Protein AF-A0A956KHA1-F1 (afdb_monomer_lite)

pLDDT: mean 75.09, std 21.43, range [29.73, 97.81]

Radius of gyration: 42.21 Å; chains: 1; bounding box: 102×66×122 Å

Foldseek 3Di:
DDDDDDDDDDPPPQPQQFLKKWFDLPVVPPPPPPPDPPDDDDDDDDDDDDDDDDDDDDDDDDDDPPPDDDDDDPPPPDDDDALCCDDDDPAPAHNNHAQLQDQAHPPRHGDAAQCQGHHPPLAPGHNHVCAQPEQAHHSRRNGGHHYAQCCDQDPPVPQPAHNRVQADVVADEQHAHSRNDGDHYALCCDADPPQADFHNNHQDCSDQQAHNRRHDRNPGDMDGDPDTDRQQQDADDDDDPFDGDGDQVSQQVVSQVVQ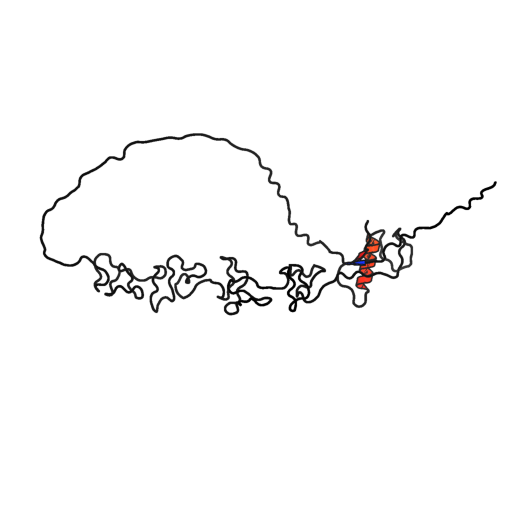CVDVVRHDHGMGRPDDD

Structure (mmCIF, N/CA/C/O backbone):
data_AF-A0A956KHA1-F1
#
_entry.id   AF-A0A956KHA1-F1
#
loop_
_atom_site.group_PDB
_atom_site.id
_atom_site.type_symbol
_atom_site.label_atom_id
_atom_site.label_alt_id
_atom_site.label_comp_id
_atom_site.label_asym_id
_atom_site.label_entity_id
_atom_site.label_seq_id
_atom_site.pdbx_PDB_ins_code
_atom_site.Cartn_x
_atom_site.Cartn_y
_atom_site.Cartn_z
_atom_site.occupancy
_atom_site.B_iso_or_equiv
_atom_site.auth_seq_id
_atom_site.auth_comp_id
_atom_site.auth_asym_id
_atom_site.auth_atom_id
_atom_site.pdbx_PDB_model_num
ATOM 1 N N . MET A 1 1 ? 66.338 26.586 -62.215 1.00 43.38 1 MET A N 1
ATOM 2 C CA . MET A 1 1 ? 65.302 27.190 -63.082 1.00 43.38 1 MET A CA 1
ATOM 3 C C . MET A 1 1 ? 64.463 26.068 -63.669 1.00 43.38 1 MET A C 1
ATOM 5 O O . MET A 1 1 ? 65.028 25.038 -64.003 1.00 43.38 1 MET A O 1
ATOM 9 N N . SER A 1 2 ? 63.158 26.316 -63.784 1.00 34.97 2 SER A N 1
ATOM 10 C CA . SER A 1 2 ? 62.085 25.441 -64.279 1.00 34.97 2 SER A CA 1
ATOM 11 C C . SER A 1 2 ? 61.484 24.455 -63.268 1.00 34.97 2 SER A C 1
ATOM 13 O O . SER A 1 2 ? 61.942 23.331 -63.096 1.00 34.97 2 SER A O 1
ATOM 15 N N . GLN A 1 3 ? 60.423 24.929 -62.611 1.00 38.59 3 GLN A N 1
ATOM 16 C CA . GLN A 1 3 ? 59.391 24.115 -61.972 1.00 38.59 3 GLN A CA 1
ATOM 17 C C . GLN A 1 3 ? 58.534 23.464 -63.067 1.00 38.59 3 GLN A C 1
ATOM 19 O O . GLN A 1 3 ? 58.220 24.126 -64.053 1.00 38.59 3 GLN A O 1
ATOM 24 N N . ASN A 1 4 ? 58.116 22.214 -62.873 1.00 33.72 4 ASN A N 1
ATOM 25 C CA . ASN A 1 4 ? 56.966 21.643 -63.571 1.00 33.72 4 ASN A CA 1
ATOM 26 C C . ASN A 1 4 ? 56.041 21.018 -62.525 1.00 33.72 4 ASN A C 1
ATOM 28 O O . ASN A 1 4 ? 56.385 20.032 -61.878 1.00 33.72 4 ASN A O 1
ATOM 32 N N . TYR A 1 5 ? 54.891 21.662 -62.350 1.00 38.97 5 TYR A N 1
ATOM 33 C CA . TYR A 1 5 ? 53.745 21.192 -61.585 1.00 38.97 5 TYR A CA 1
ATOM 34 C C . TYR A 1 5 ? 53.059 20.037 -62.330 1.00 38.97 5 TYR A C 1
ATOM 36 O O . TYR A 1 5 ? 52.853 20.118 -63.540 1.00 38.97 5 TYR A O 1
ATOM 44 N N . MET A 1 6 ? 52.641 19.004 -61.596 1.00 34.53 6 MET A N 1
ATOM 45 C CA . MET A 1 6 ? 51.598 18.066 -62.022 1.00 34.53 6 MET A CA 1
ATOM 46 C C . MET A 1 6 ? 50.418 18.171 -61.041 1.00 34.53 6 MET A C 1
ATOM 48 O O . MET A 1 6 ? 50.654 18.298 -59.838 1.00 34.53 6 MET A O 1
ATOM 52 N N . PRO A 1 7 ? 49.164 18.187 -61.527 1.00 39.97 7 PRO A N 1
ATOM 53 C CA . PRO A 1 7 ? 48.006 18.552 -60.722 1.00 39.97 7 PRO A CA 1
ATOM 54 C C . PRO A 1 7 ? 47.515 17.371 -59.873 1.00 39.97 7 PRO A C 1
ATOM 56 O O . PRO A 1 7 ? 47.265 16.284 -60.386 1.00 39.97 7 PRO A O 1
ATOM 59 N N . LEU A 1 8 ? 47.328 17.612 -58.573 1.00 39.12 8 LEU A N 1
ATOM 60 C CA . LEU A 1 8 ? 46.515 16.776 -57.688 1.00 39.12 8 LEU A CA 1
ATOM 61 C C . LEU A 1 8 ? 45.039 17.079 -57.965 1.00 39.12 8 LEU A C 1
ATOM 63 O O . LEU A 1 8 ? 44.506 18.067 -57.467 1.00 39.12 8 LEU A O 1
ATOM 67 N N . TRP A 1 9 ? 44.389 16.250 -58.776 1.00 40.06 9 TRP A N 1
ATOM 68 C CA . TRP A 1 9 ? 42.930 16.176 -58.857 1.00 40.06 9 TRP A CA 1
ATOM 69 C C . TRP A 1 9 ? 42.527 14.720 -58.641 1.00 40.06 9 TRP A C 1
ATOM 71 O O . TRP A 1 9 ? 43.001 13.842 -59.357 1.00 40.06 9 TRP A O 1
ATOM 81 N N . GLY A 1 10 ? 41.653 14.481 -57.660 1.00 39.59 10 GLY A N 1
ATOM 82 C CA . GLY A 1 10 ? 40.955 13.204 -57.514 1.00 39.59 10 GLY A CA 1
ATOM 83 C C . GLY A 1 10 ? 41.317 12.366 -56.290 1.00 39.59 10 GLY A C 1
ATOM 84 O O . GLY A 1 10 ? 41.493 11.163 -56.422 1.00 39.59 10 GLY A O 1
ATOM 85 N N . LEU A 1 11 ? 41.366 12.954 -55.092 1.00 35.38 11 LEU A N 1
ATOM 86 C CA . LEU A 1 11 ? 40.834 12.224 -53.940 1.00 35.38 11 LEU A CA 1
ATOM 87 C C . LEU A 1 11 ? 39.368 12.622 -53.828 1.00 35.38 11 LEU A C 1
ATOM 89 O O . LEU A 1 11 ? 39.018 13.611 -53.189 1.00 35.38 11 LEU A O 1
ATOM 93 N N . THR A 1 12 ? 38.519 11.877 -54.531 1.00 35.69 12 THR A N 1
ATOM 94 C CA . THR A 1 12 ? 37.102 11.820 -54.201 1.00 35.69 12 THR A CA 1
ATOM 95 C C . THR A 1 12 ? 37.055 11.333 -52.762 1.00 35.69 12 THR A C 1
ATOM 97 O O . THR A 1 12 ? 37.364 10.174 -52.489 1.00 35.69 12 THR A O 1
ATOM 100 N N . LEU A 1 13 ? 36.759 12.238 -51.832 1.00 35.25 13 LEU A N 1
ATOM 101 C CA . LEU A 1 13 ? 36.330 11.853 -50.502 1.00 35.25 13 LEU A CA 1
ATOM 102 C C . LEU A 1 13 ? 35.030 11.078 -50.739 1.00 35.25 13 LEU A C 1
ATOM 104 O O . LEU A 1 13 ? 33.974 11.670 -50.953 1.00 35.25 13 LEU A O 1
ATOM 108 N N . VAL A 1 14 ? 35.118 9.752 -50.837 1.00 34.66 14 VAL A N 1
ATOM 109 C CA . VAL A 1 14 ? 33.943 8.907 -50.671 1.00 34.66 14 VAL A CA 1
ATOM 110 C C . VAL A 1 14 ? 33.579 9.120 -49.214 1.00 34.66 14 VAL A C 1
ATOM 112 O O . VAL A 1 14 ? 34.189 8.528 -48.327 1.00 34.66 14 VAL A O 1
ATOM 115 N N . ALA A 1 15 ? 32.668 10.060 -48.967 1.00 37.59 15 ALA A N 1
ATOM 116 C CA . ALA A 1 15 ? 31.901 10.061 -47.743 1.00 37.59 15 ALA A CA 1
ATOM 117 C C . ALA A 1 15 ? 31.214 8.696 -47.729 1.00 37.59 15 ALA A C 1
ATOM 119 O O . ALA A 1 15 ? 30.267 8.456 -48.478 1.00 37.59 15 ALA A O 1
ATOM 120 N N . LEU A 1 16 ? 31.808 7.757 -46.997 1.00 41.44 16 LEU A N 1
ATOM 121 C CA . LEU A 1 16 ? 31.156 6.515 -46.640 1.00 41.44 16 LEU A CA 1
ATOM 122 C C . LEU A 1 16 ? 29.961 6.961 -45.805 1.00 41.44 16 LEU A C 1
ATOM 124 O O . LEU A 1 16 ? 30.133 7.339 -44.650 1.00 41.44 16 LEU A O 1
ATOM 128 N N . ALA A 1 17 ? 28.785 7.032 -46.431 1.00 49.28 17 ALA A N 1
ATOM 129 C CA . ALA A 1 17 ? 27.545 7.141 -45.688 1.00 49.28 17 ALA A CA 1
ATOM 130 C C . ALA A 1 17 ? 27.542 5.950 -44.729 1.00 49.28 17 ALA A C 1
ATOM 132 O O . ALA A 1 17 ? 27.768 4.814 -45.153 1.00 49.28 17 ALA A O 1
ATOM 133 N N . SER A 1 18 ? 27.434 6.229 -43.437 1.00 52.75 18 SER A N 1
ATOM 134 C CA . SER A 1 18 ? 27.480 5.209 -42.403 1.00 52.75 18 SER A CA 1
ATOM 135 C C . SER A 1 18 ? 26.409 4.162 -42.703 1.00 52.75 18 SER A C 1
ATOM 137 O O . SER A 1 18 ? 25.223 4.462 -42.710 1.00 52.75 18 SER A O 1
ATOM 139 N N . ASN A 1 19 ? 26.830 2.924 -42.963 1.00 69.81 19 ASN A N 1
ATOM 140 C CA . ASN A 1 19 ? 25.958 1.775 -43.230 1.00 69.81 19 ASN A CA 1
ATOM 141 C C . ASN A 1 19 ? 25.241 1.263 -41.964 1.00 69.81 19 ASN A C 1
ATOM 143 O O . ASN A 1 19 ? 24.915 0.077 -41.888 1.00 69.81 19 ASN A O 1
ATOM 147 N N . ALA A 1 20 ? 25.113 2.103 -40.940 1.00 82.75 20 ALA A N 1
ATOM 148 C CA . ALA A 1 20 ? 24.612 1.725 -39.633 1.00 82.75 20 ALA A CA 1
ATOM 149 C C . ALA A 1 20 ? 23.110 2.003 -39.552 1.00 82.75 20 ALA A C 1
ATOM 151 O O . ALA A 1 20 ? 22.647 3.070 -39.953 1.00 82.75 20 ALA A O 1
ATOM 152 N N . CYS A 1 21 ? 22.375 1.034 -39.030 1.00 85.94 21 CYS A N 1
ATOM 153 C CA . CYS A 1 21 ? 20.956 1.107 -38.735 1.00 85.94 21 CYS A CA 1
ATOM 154 C C . CYS A 1 21 ? 20.787 1.047 -37.221 1.00 85.94 21 CYS A C 1
ATOM 156 O O . CYS A 1 21 ? 21.464 0.250 -36.570 1.00 85.94 21 CYS A O 1
ATOM 158 N N . TYR A 1 22 ? 19.915 1.884 -36.675 1.00 84.19 22 TYR A N 1
ATOM 159 C CA . TYR A 1 22 ? 19.630 1.966 -35.245 1.00 84.19 22 TYR A CA 1
ATOM 160 C C . TYR A 1 22 ? 18.113 1.890 -35.026 1.00 84.19 22 TYR A C 1
ATOM 162 O O . TYR A 1 22 ? 17.363 2.270 -35.931 1.00 84.19 22 TYR A O 1
ATOM 170 N N . PRO A 1 23 ? 17.637 1.386 -33.879 1.00 79.81 23 PRO A N 1
ATOM 171 C CA . PRO A 1 23 ? 16.213 1.396 -33.586 1.00 79.81 23 PRO A CA 1
ATOM 172 C C . PRO A 1 23 ? 15.707 2.831 -33.396 1.00 79.81 23 PRO A C 1
ATOM 174 O O . PRO A 1 23 ? 16.339 3.651 -32.734 1.00 79.81 23 PRO A O 1
ATOM 177 N N . SER A 1 24 ? 14.572 3.147 -34.010 1.00 71.50 24 SER A N 1
ATOM 178 C CA . SER A 1 24 ? 13.853 4.397 -33.806 1.00 71.50 24 SER A CA 1
ATOM 179 C C . SER A 1 24 ? 13.109 4.326 -32.482 1.00 71.50 24 SER A C 1
ATOM 181 O O . SER A 1 24 ? 12.229 3.482 -32.316 1.00 71.50 24 SER A O 1
ATOM 183 N N . LEU A 1 25 ? 13.422 5.261 -31.585 1.00 61.22 25 LEU A N 1
ATOM 184 C CA . LEU A 1 25 ? 12.501 5.696 -30.545 1.00 61.22 25 LEU A CA 1
ATOM 185 C C . LEU A 1 25 ? 11.318 6.329 -31.277 1.00 61.22 25 LEU A C 1
ATOM 187 O O . LEU A 1 25 ? 11.389 7.488 -31.697 1.00 61.22 25 LEU A O 1
ATOM 191 N N . ASP A 1 26 ? 10.266 5.561 -31.539 1.00 49.38 26 ASP A N 1
ATOM 192 C CA . ASP A 1 26 ? 9.007 6.164 -31.942 1.00 49.38 26 ASP A CA 1
ATOM 193 C C . ASP A 1 26 ? 8.459 6.872 -30.699 1.00 49.38 26 ASP A C 1
ATOM 195 O O . ASP A 1 26 ? 7.708 6.314 -29.910 1.00 49.38 26 ASP A O 1
ATOM 199 N N . ALA A 1 27 ? 8.869 8.131 -30.530 1.00 46.94 27 ALA A N 1
ATOM 200 C CA . ALA A 1 27 ? 8.283 9.110 -29.622 1.00 46.94 27 ALA A CA 1
ATOM 201 C C . ALA A 1 27 ? 6.852 9.489 -30.064 1.00 46.94 27 ALA A C 1
ATOM 203 O O . ALA A 1 27 ? 6.496 10.664 -30.117 1.00 46.94 27 ALA A O 1
ATOM 204 N N . ASP A 1 28 ? 6.035 8.495 -30.412 1.00 40.78 28 ASP A N 1
ATOM 205 C CA . ASP A 1 28 ? 4.658 8.649 -30.883 1.00 40.78 28 ASP A CA 1
ATOM 206 C C . ASP A 1 28 ? 3.638 8.046 -29.901 1.00 40.78 28 ASP A C 1
ATOM 208 O O . ASP A 1 28 ? 2.496 7.762 -30.252 1.00 40.78 28 ASP A O 1
ATOM 212 N N . THR A 1 29 ? 4.003 7.993 -28.622 1.00 45.38 29 THR A N 1
ATOM 213 C CA . THR A 1 29 ? 3.122 8.470 -27.550 1.00 45.38 29 THR A CA 1
ATOM 214 C C . THR A 1 29 ? 3.859 9.515 -26.730 1.00 45.38 29 THR A C 1
ATOM 216 O O . THR A 1 29 ? 4.009 9.403 -25.516 1.00 45.38 29 THR A O 1
ATOM 219 N N . ALA A 1 30 ? 4.258 10.605 -27.392 1.00 38.06 30 ALA A N 1
ATOM 220 C CA . ALA A 1 30 ? 4.223 11.901 -26.735 1.00 38.06 30 ALA A CA 1
ATOM 221 C C . ALA A 1 30 ? 2.783 12.114 -26.245 1.00 38.06 30 ALA A C 1
ATOM 223 O O . ALA A 1 30 ? 1.923 12.651 -26.946 1.00 38.06 30 ALA A O 1
ATOM 224 N N . SER A 1 31 ? 2.515 11.627 -25.032 1.00 35.81 31 SER A N 1
ATOM 225 C CA . SER A 1 31 ? 1.536 12.221 -24.150 1.00 35.81 31 SER A CA 1
ATOM 226 C C . SER A 1 31 ? 1.709 13.721 -24.306 1.00 35.81 31 SER A C 1
ATOM 228 O O . SER A 1 31 ? 2.782 14.273 -24.048 1.00 35.81 31 SER A O 1
ATOM 230 N N . THR A 1 32 ? 0.681 14.371 -24.831 1.00 39.34 32 THR A N 1
ATOM 231 C CA . THR A 1 32 ? 0.557 15.816 -24.803 1.00 39.34 32 THR A CA 1
ATOM 232 C C . THR A 1 32 ? 0.422 16.226 -23.339 1.00 39.34 32 THR A C 1
ATOM 234 O O . THR A 1 32 ? -0.670 16.551 -22.876 1.00 39.34 32 THR A O 1
ATOM 237 N N . TYR A 1 33 ? 1.526 16.188 -22.595 1.00 39.88 33 TYR A N 1
ATOM 238 C CA . TYR A 1 33 ? 1.728 17.065 -21.461 1.00 39.88 33 TYR A CA 1
ATOM 239 C C . TYR A 1 33 ? 1.964 18.448 -22.054 1.00 39.88 33 TYR A C 1
ATOM 241 O O . TYR A 1 33 ? 3.072 18.849 -22.401 1.00 39.88 33 TYR A O 1
ATOM 249 N N . ASP A 1 34 ? 0.835 19.118 -22.261 1.00 29.73 34 ASP A N 1
ATOM 250 C CA . ASP A 1 34 ? 0.706 20.526 -22.590 1.00 29.73 34 ASP A CA 1
ATOM 251 C C . ASP A 1 34 ? 1.284 21.336 -21.419 1.00 29.73 34 ASP A C 1
ATOM 253 O O . ASP A 1 34 ? 0.599 21.723 -20.471 1.00 29.73 34 ASP A O 1
ATOM 257 N N . SER A 1 35 ? 2.601 21.517 -21.429 1.00 48.44 35 SER A N 1
ATOM 258 C CA . SER A 1 35 ? 3.231 22.631 -20.743 1.00 48.44 35 SER A CA 1
ATOM 259 C C . SER A 1 35 ? 2.942 23.875 -21.574 1.00 48.44 35 SER A C 1
ATOM 261 O O . SER A 1 35 ? 3.596 24.086 -22.593 1.00 48.44 35 SER A O 1
ATOM 263 N N . ASP A 1 36 ? 1.907 24.618 -21.178 1.00 37.34 36 ASP A N 1
ATOM 264 C CA . ASP A 1 36 ? 1.844 26.089 -21.131 1.00 37.34 36 ASP A CA 1
ATOM 265 C C . ASP A 1 36 ? 0.411 26.599 -21.357 1.00 37.34 36 ASP A C 1
ATOM 267 O O . ASP A 1 36 ? 0.078 27.214 -22.372 1.00 37.34 36 ASP A O 1
ATOM 271 N N . THR A 1 37 ? -0.451 26.463 -20.341 1.00 35.47 37 THR A N 1
ATOM 272 C CA . THR A 1 37 ? -1.605 27.366 -20.227 1.00 35.47 37 THR A CA 1
ATOM 273 C C . THR A 1 37 ? -1.155 28.672 -19.572 1.00 35.47 37 THR A C 1
ATOM 275 O O . THR A 1 37 ? -1.304 28.888 -18.369 1.00 35.47 37 THR A O 1
ATOM 278 N N . GLU A 1 38 ? -0.606 29.573 -20.387 1.00 40.72 38 GLU A N 1
ATOM 279 C CA . GLU A 1 38 ? -0.493 30.990 -20.046 1.00 40.72 38 GLU A CA 1
ATOM 280 C C . GLU A 1 38 ? -1.912 31.567 -19.895 1.00 40.72 38 GLU A C 1
ATOM 282 O O . GLU A 1 38 ? -2.579 31.949 -20.860 1.00 40.72 38 GLU A O 1
ATOM 287 N N . SER A 1 39 ? -2.408 31.611 -18.657 1.00 37.62 39 SER A N 1
ATOM 288 C CA . SER A 1 39 ? -3.603 32.379 -18.317 1.00 37.62 39 SER A CA 1
ATOM 289 C C . SER A 1 39 ? -3.270 33.865 -18.341 1.00 37.62 39 SER A C 1
ATOM 291 O O . SER A 1 39 ? -2.740 34.440 -17.390 1.00 37.62 39 SER A O 1
ATOM 293 N N . THR A 1 40 ? -3.646 34.507 -19.440 1.00 42.91 40 THR A N 1
ATOM 294 C CA . THR A 1 40 ? -3.884 35.943 -19.474 1.00 42.91 40 THR A CA 1
ATOM 295 C C . THR A 1 40 ? -5.289 36.224 -18.943 1.00 42.91 40 THR A C 1
ATOM 297 O O . THR A 1 40 ? -6.286 35.951 -19.602 1.00 42.91 40 THR A O 1
ATOM 300 N N . SER A 1 41 ? -5.395 36.847 -17.769 1.00 36.50 41 SER A N 1
ATOM 301 C CA . SER A 1 41 ? -6.526 37.738 -17.506 1.00 36.50 41 SER A CA 1
ATOM 302 C C . SER A 1 41 ? -6.169 38.805 -16.484 1.00 36.50 41 SER A C 1
ATOM 304 O O . SER A 1 41 ? -5.730 38.542 -15.369 1.00 36.50 41 SER A O 1
ATOM 306 N N . THR A 1 42 ? -6.362 40.026 -16.945 1.00 39.91 42 THR A N 1
ATOM 307 C CA . THR A 1 42 ? -6.094 41.318 -16.341 1.00 39.91 42 THR A CA 1
ATOM 308 C C . THR A 1 42 ? -7.116 41.734 -15.276 1.00 39.91 42 THR A C 1
ATOM 310 O O . THR A 1 42 ? -8.260 41.291 -15.295 1.00 39.91 42 THR A O 1
ATOM 313 N N . THR A 1 43 ? -6.692 42.739 -14.495 1.00 37.38 43 THR A N 1
ATOM 314 C CA . THR A 1 43 ? -7.455 43.841 -13.858 1.00 37.38 43 THR A CA 1
ATOM 315 C C . THR A 1 43 ? -8.244 43.585 -12.565 1.00 37.38 43 THR A C 1
ATOM 317 O O . THR A 1 43 ? -9.327 43.016 -12.588 1.00 37.38 43 THR A O 1
ATOM 320 N N . ASP A 1 44 ? -7.671 44.103 -11.464 1.00 38.94 44 ASP A N 1
ATOM 321 C CA . ASP A 1 44 ? -8.206 45.088 -10.488 1.00 38.94 44 ASP A CA 1
ATOM 322 C C . ASP A 1 44 ? -9.739 45.273 -10.381 1.00 38.94 44 ASP A C 1
ATOM 324 O O . ASP A 1 44 ? -10.418 45.417 -11.402 1.00 38.94 44 ASP A O 1
ATOM 328 N N . PRO A 1 45 ? -10.281 45.443 -9.153 1.00 48.75 45 PRO A N 1
ATOM 329 C CA . PRO A 1 45 ? -10.269 46.799 -8.585 1.00 48.75 45 PRO A CA 1
ATOM 330 C C . PRO A 1 45 ? -10.081 46.919 -7.054 1.00 48.75 45 PRO A C 1
ATOM 332 O O . PRO A 1 45 ? -10.757 46.281 -6.250 1.00 48.75 45 PRO A O 1
ATOM 335 N N . THR A 1 46 ? -9.208 47.855 -6.687 1.00 40.28 46 THR A N 1
ATOM 336 C CA . THR A 1 46 ? -9.290 48.881 -5.624 1.00 40.28 46 THR A CA 1
ATOM 337 C C . THR A 1 46 ? -10.470 48.859 -4.632 1.00 40.28 46 THR A C 1
ATOM 339 O O . THR A 1 46 ? -11.612 49.152 -4.985 1.00 40.28 46 THR A O 1
ATOM 342 N N . ASP A 1 47 ? -10.106 48.664 -3.362 1.00 40.19 47 ASP A N 1
ATOM 343 C CA . ASP A 1 47 ? -10.291 49.564 -2.205 1.00 40.19 47 ASP A CA 1
ATOM 344 C C . ASP A 1 47 ? -11.608 50.362 -2.054 1.00 40.19 47 ASP A C 1
ATOM 346 O O . ASP A 1 47 ? -11.883 51.315 -2.785 1.00 40.19 47 ASP A O 1
ATOM 350 N N . ALA A 1 48 ? -12.344 50.062 -0.978 1.00 40.56 48 ALA A N 1
ATOM 351 C CA . ALA A 1 48 ? -13.189 51.032 -0.286 1.00 40.56 48 ALA A CA 1
ATOM 352 C C . ALA A 1 48 ? -13.326 50.681 1.210 1.00 40.56 48 ALA A C 1
ATOM 354 O O . ALA A 1 48 ? -14.188 49.911 1.625 1.00 40.56 48 ALA A O 1
ATOM 355 N N . THR A 1 49 ? -12.445 51.272 2.019 1.00 43.28 49 THR A N 1
ATOM 356 C CA . THR A 1 49 ? -12.746 51.930 3.309 1.00 43.28 49 THR A CA 1
ATOM 357 C C . THR A 1 49 ? -14.146 51.734 3.928 1.00 43.28 49 THR A C 1
ATOM 359 O O . THR A 1 49 ? -15.146 52.237 3.421 1.00 43.28 49 THR A O 1
ATOM 362 N N . SER A 1 50 ? -14.190 51.205 5.156 1.00 38.84 50 SER A N 1
ATOM 363 C CA . SER A 1 50 ? -14.842 51.882 6.297 1.00 38.84 50 SER A CA 1
ATOM 364 C C . SER A 1 50 ? -14.651 51.104 7.595 1.00 38.84 50 SER A C 1
ATOM 366 O O . SER A 1 50 ? -15.314 50.103 7.851 1.00 38.84 50 SER A O 1
ATOM 368 N N . ALA A 1 51 ? -13.782 51.633 8.454 1.00 49.78 51 ALA A N 1
ATOM 369 C CA . ALA A 1 51 ? -13.873 51.411 9.886 1.00 49.78 51 ALA A CA 1
ATOM 370 C C . ALA A 1 51 ? -15.139 52.110 10.401 1.00 49.78 51 ALA A C 1
ATOM 372 O O . ALA A 1 51 ? -15.353 53.295 10.141 1.00 49.78 51 ALA A O 1
ATOM 373 N N . THR A 1 52 ? -15.984 51.386 11.128 1.00 38.59 52 THR A N 1
ATOM 374 C CA . THR A 1 52 ? -17.043 51.976 11.950 1.00 38.59 52 THR A CA 1
ATOM 375 C C . THR A 1 52 ? -16.942 51.366 13.339 1.00 38.59 52 THR A C 1
ATOM 377 O O . THR A 1 52 ? -17.414 50.267 13.605 1.00 38.59 52 THR A O 1
ATOM 380 N N . GLU A 1 53 ? -16.271 52.113 14.207 1.00 50.97 53 GLU A N 1
ATOM 381 C CA . GLU A 1 53 ? -16.343 51.994 15.656 1.00 50.97 53 GLU A CA 1
ATOM 382 C C . GLU A 1 53 ? -17.777 52.310 16.106 1.00 50.97 53 GLU A C 1
ATOM 384 O O . GLU A 1 53 ? -18.264 53.420 15.880 1.00 50.97 53 GLU A O 1
ATOM 389 N N . ILE A 1 54 ? -18.438 51.369 16.784 1.00 45.53 54 ILE A N 1
ATOM 390 C CA . ILE A 1 54 ? -19.553 51.680 17.686 1.00 45.53 54 ILE A CA 1
ATOM 391 C C . ILE A 1 54 ? -19.281 50.998 19.024 1.00 45.53 54 ILE A C 1
ATOM 393 O O . ILE A 1 54 ? -19.590 49.831 19.245 1.00 45.53 54 ILE A O 1
ATOM 397 N N . ALA A 1 55 ? -18.725 51.782 19.943 1.00 44.59 55 ALA A N 1
ATOM 398 C CA . ALA A 1 55 ? -18.994 51.626 21.360 1.00 44.59 55 ALA A CA 1
ATOM 399 C C . ALA A 1 55 ? -20.470 51.960 21.623 1.00 44.59 55 ALA A C 1
ATOM 401 O O . ALA A 1 55 ? -20.958 52.940 21.057 1.00 44.59 55 ALA A O 1
ATOM 402 N N . THR A 1 56 ? -21.145 51.215 22.511 1.00 34.34 56 THR A N 1
ATOM 403 C CA . THR A 1 56 ? -22.014 51.748 23.592 1.00 34.34 56 THR A CA 1
ATOM 404 C C . THR A 1 56 ? -22.892 50.653 24.223 1.00 34.34 56 THR A C 1
ATOM 406 O O . THR A 1 56 ? -23.795 50.106 23.603 1.00 34.34 56 THR A O 1
ATOM 409 N N . THR A 1 57 ? -22.594 50.408 25.506 1.00 43.59 57 THR A N 1
ATOM 410 C CA . THR A 1 57 ? -23.472 50.015 26.629 1.00 43.59 57 THR A CA 1
ATOM 411 C C . THR A 1 57 ? -24.262 48.704 26.566 1.00 43.59 57 THR A C 1
ATOM 413 O O . THR A 1 57 ? -25.389 48.664 26.083 1.00 43.59 57 THR A O 1
ATOM 416 N N . GLY A 1 58 ? -23.730 47.686 27.249 1.00 35.38 58 GLY A N 1
ATOM 417 C CA . GLY A 1 58 ? -24.518 46.656 27.928 1.00 35.38 58 GLY A CA 1
ATOM 418 C C . GLY A 1 58 ? -24.480 46.916 29.435 1.00 35.38 58 GLY A C 1
ATOM 419 O O . GLY A 1 58 ? -23.417 46.898 30.049 1.00 35.38 58 GLY A O 1
ATOM 420 N N . THR A 1 59 ? -25.632 47.256 29.991 1.00 39.47 59 THR A N 1
ATOM 421 C CA . THR A 1 59 ? -25.899 47.622 31.383 1.00 39.47 59 THR A CA 1
ATOM 422 C C . THR A 1 59 ? -25.621 46.493 32.373 1.00 39.47 59 THR A C 1
ATOM 424 O O . THR A 1 59 ? -26.031 45.352 32.183 1.00 39.47 59 THR A O 1
ATOM 427 N N . THR A 1 60 ? -24.977 46.860 33.477 1.00 43.00 60 THR A N 1
ATOM 428 C CA . THR A 1 60 ? -24.996 46.166 34.764 1.00 43.00 60 THR A CA 1
ATOM 429 C C . THR A 1 60 ? -26.430 46.060 35.285 1.00 43.00 60 THR A C 1
ATOM 431 O O . THR A 1 60 ? -27.024 47.071 35.648 1.00 43.00 60 THR A O 1
ATOM 434 N N . GLU A 1 61 ? -26.951 44.841 35.393 1.00 44.12 61 GLU A N 1
ATOM 435 C CA . GLU A 1 61 ? -28.119 44.518 36.218 1.00 44.12 61 GLU A CA 1
ATOM 436 C C . GLU A 1 61 ? -27.645 43.602 37.353 1.00 44.12 61 GLU A C 1
ATOM 438 O O . GLU A 1 61 ? -27.475 42.393 37.206 1.00 44.12 61 GLU A O 1
ATOM 443 N N . THR A 1 62 ? -27.376 44.227 38.496 1.00 43.03 62 THR A N 1
ATOM 444 C CA . THR A 1 62 ? -27.318 43.564 39.796 1.00 43.03 62 THR A CA 1
ATOM 445 C C . THR A 1 62 ? -28.724 43.599 40.382 1.00 43.03 62 THR A C 1
ATOM 447 O O . THR A 1 62 ? -29.215 44.694 40.636 1.00 43.03 62 THR A O 1
ATOM 450 N N . ALA A 1 63 ? -29.319 42.435 40.660 1.00 42.97 63 ALA A N 1
ATOM 451 C CA . ALA A 1 63 ? -30.025 42.097 41.908 1.00 42.97 63 ALA A CA 1
ATOM 452 C C . ALA A 1 63 ? -31.049 40.973 41.683 1.00 42.97 63 ALA A C 1
ATOM 454 O O . ALA A 1 63 ? -32.033 41.131 40.971 1.00 42.97 63 ALA A O 1
ATOM 455 N N . GLY A 1 64 ? -30.839 39.863 42.384 1.00 40.72 64 GLY A N 1
ATOM 456 C CA . GLY A 1 64 ? -31.797 38.767 42.525 1.00 40.72 64 GLY A CA 1
ATOM 457 C C . GLY A 1 64 ? -31.341 37.776 43.589 1.00 40.72 64 GLY A C 1
ATOM 458 O O . GLY A 1 64 ? -31.412 36.571 43.400 1.00 40.72 64 GLY A O 1
ATOM 459 N N . SER A 1 65 ? -30.767 38.300 44.675 1.00 46.53 65 SER A N 1
ATOM 460 C CA . SER A 1 65 ? -30.425 37.539 45.873 1.00 46.53 65 SER A CA 1
ATOM 461 C C . SER A 1 65 ? -31.706 37.312 46.669 1.00 46.53 65 SER A C 1
ATOM 463 O O . SER A 1 65 ? -32.003 38.075 47.589 1.00 46.53 65 SER A O 1
ATOM 465 N N . ASP A 1 66 ? -32.453 36.266 46.328 1.00 50.41 66 ASP A N 1
ATOM 466 C CA . ASP A 1 66 ? -33.527 35.772 47.184 1.00 50.41 66 ASP A CA 1
ATOM 467 C C . ASP A 1 66 ? -32.924 34.977 48.344 1.00 50.41 66 ASP A C 1
ATOM 469 O O . ASP A 1 66 ? -32.703 33.767 48.304 1.00 50.41 66 ASP A O 1
ATOM 473 N N . THR A 1 67 ? -32.649 35.705 49.423 1.00 50.06 67 THR A N 1
ATOM 474 C CA . THR A 1 67 ? -32.455 35.141 50.755 1.00 50.06 67 THR A CA 1
ATOM 475 C C . THR A 1 67 ? -33.797 34.636 51.285 1.00 50.06 67 THR A C 1
ATOM 477 O O . THR A 1 67 ? -34.527 35.364 51.960 1.00 50.06 67 THR A O 1
ATOM 480 N N . GLY A 1 68 ? -34.115 33.378 50.983 1.00 48.09 68 GLY A N 1
ATOM 481 C CA . GLY A 1 68 ? -35.148 32.593 51.654 1.00 48.09 68 GLY A CA 1
ATOM 482 C C . GLY A 1 68 ? -34.525 31.684 52.711 1.00 48.09 68 GLY A C 1
ATOM 483 O O . GLY A 1 68 ? -34.092 30.575 52.418 1.00 48.09 68 GLY A O 1
ATOM 484 N N . THR A 1 69 ? -34.456 32.171 53.946 1.00 48.41 69 THR A N 1
ATOM 485 C CA . THR A 1 69 ? -33.978 31.435 55.121 1.00 48.41 69 THR A CA 1
ATOM 486 C C . THR A 1 69 ? -34.891 30.257 55.477 1.00 48.41 69 THR A C 1
ATOM 488 O O . THR A 1 69 ? -36.076 30.441 55.732 1.00 48.41 69 THR A O 1
ATOM 491 N N . ALA A 1 70 ? -34.257 29.087 55.599 1.00 53.16 70 ALA A N 1
ATOM 492 C CA . ALA A 1 70 ? -34.606 27.916 56.406 1.00 53.16 70 ALA A CA 1
ATOM 493 C C . ALA A 1 70 ? -35.995 27.275 56.218 1.00 53.16 70 ALA A C 1
ATOM 495 O O . ALA A 1 70 ? -36.965 27.624 56.887 1.00 53.16 70 ALA A O 1
ATOM 496 N N . SER A 1 71 ? -36.003 26.149 55.501 1.00 53.91 71 SER A N 1
ATOM 497 C CA . SER A 1 71 ? -36.644 24.952 56.044 1.00 53.91 71 SER A CA 1
ATOM 498 C C . SER A 1 71 ? -35.585 23.870 56.197 1.00 53.91 71 SER A C 1
ATOM 500 O O . SER A 1 71 ? -35.113 23.270 55.238 1.00 53.91 71 SER A O 1
ATOM 502 N N . SER A 1 72 ? -35.156 23.707 57.444 1.00 63.78 72 SER A N 1
ATOM 503 C CA . SER A 1 72 ? -34.351 22.593 57.915 1.00 63.78 72 SER A CA 1
ATOM 504 C C . SER A 1 72 ? -35.202 21.326 57.847 1.00 63.78 72 SER A C 1
ATOM 506 O O . SER A 1 72 ? -35.846 20.959 58.829 1.00 63.78 72 SER A O 1
ATOM 508 N N . SER A 1 73 ? -35.184 20.640 56.710 1.00 58.97 73 SER A N 1
ATOM 509 C CA . SER A 1 73 ? -35.265 19.185 56.720 1.00 58.97 73 SER A CA 1
ATOM 510 C C . SER A 1 73 ? -33.837 18.674 56.851 1.00 58.97 73 SER A C 1
ATOM 512 O O . SER A 1 73 ? -33.038 18.781 55.925 1.00 58.97 73 SER A O 1
ATOM 514 N N . THR A 1 74 ? -33.501 18.120 58.012 1.00 58.28 74 THR A N 1
ATOM 515 C CA . THR A 1 74 ? -32.416 17.142 58.133 1.00 58.28 74 THR A CA 1
ATOM 516 C C . THR A 1 74 ? -32.838 15.876 57.393 1.00 58.28 74 THR A C 1
ATOM 518 O O . THR A 1 74 ? -33.128 14.853 58.008 1.00 58.28 74 THR A O 1
ATOM 521 N N . ASP A 1 75 ? -32.954 15.987 56.078 1.00 53.34 75 ASP A N 1
ATOM 522 C CA . ASP A 1 75 ? -32.941 14.856 55.178 1.00 53.34 75 ASP A CA 1
ATOM 523 C C . ASP A 1 75 ? -31.593 14.946 54.480 1.00 53.34 75 ASP A C 1
ATOM 525 O O . ASP A 1 75 ? -31.410 15.666 53.501 1.00 53.34 75 ASP A O 1
ATOM 529 N N . THR A 1 76 ? -30.592 14.313 55.087 1.00 58.53 76 THR A N 1
ATOM 530 C CA . THR A 1 76 ? -29.281 14.084 54.476 1.00 58.53 76 THR A CA 1
ATOM 531 C C . THR A 1 76 ? -29.449 13.032 53.385 1.00 58.53 76 THR A C 1
ATOM 533 O O . THR A 1 76 ? -28.806 11.988 53.420 1.00 58.53 76 THR A O 1
ATOM 536 N N . ARG A 1 77 ? -30.370 13.264 52.451 1.00 61.72 77 ARG A N 1
ATOM 537 C CA . ARG A 1 77 ? -30.445 12.493 51.230 1.00 61.72 77 ARG A CA 1
ATOM 538 C C . ARG A 1 77 ? -29.421 13.131 50.294 1.00 61.72 77 ARG A C 1
ATOM 540 O O . ARG A 1 77 ? -29.569 14.317 49.985 1.00 61.72 77 ARG A O 1
ATOM 547 N N . PRO A 1 78 ? -28.342 12.416 49.934 1.00 68.69 78 PRO A N 1
ATOM 548 C CA . PRO A 1 78 ? -27.438 12.873 48.891 1.00 68.69 78 PRO A CA 1
ATOM 549 C C . PRO A 1 78 ? -28.273 13.299 47.679 1.00 68.69 78 PRO A C 1
ATOM 551 O O . PRO A 1 78 ? -29.321 12.708 47.413 1.00 68.69 78 PRO A O 1
ATOM 554 N N . GLY A 1 79 ? -27.866 14.370 46.993 1.00 74.31 79 GLY A N 1
ATOM 555 C CA . GLY A 1 79 ? -28.455 14.669 45.688 1.00 74.31 79 GLY A CA 1
ATOM 556 C C . GLY A 1 79 ? -28.284 13.474 44.740 1.00 74.31 79 GLY A C 1
ATOM 557 O O . GLY A 1 79 ? -27.473 12.602 45.055 1.00 74.31 79 GLY A O 1
ATOM 558 N N . PRO A 1 80 ? -29.017 13.441 43.611 1.00 83.25 80 PRO A N 1
ATOM 559 C CA . PRO A 1 80 ? -28.854 12.392 42.605 1.00 83.25 80 PRO A CA 1
ATOM 560 C C . PRO A 1 80 ? -27.365 12.201 42.300 1.00 83.25 80 PRO A C 1
ATOM 562 O O . PRO A 1 80 ? -26.659 13.192 42.065 1.00 83.25 80 PRO A O 1
ATOM 565 N N . ALA A 1 81 ? -26.894 10.966 42.442 1.00 88.44 81 ALA A N 1
ATOM 566 C CA . ALA A 1 81 ? -25.484 10.615 42.428 1.00 88.44 81 ALA A CA 1
ATOM 567 C C . ALA A 1 81 ? -25.293 9.335 41.626 1.00 88.44 81 ALA A C 1
ATOM 569 O O . ALA A 1 81 ? -25.781 8.291 42.046 1.00 88.44 81 ALA A O 1
ATOM 570 N N . CYS A 1 82 ? -24.520 9.435 40.552 1.00 90.31 82 CYS A N 1
ATOM 571 C CA . CYS A 1 82 ? -24.224 8.301 39.699 1.00 90.31 82 CYS A CA 1
ATOM 572 C C . CYS A 1 82 ? -23.435 7.213 40.443 1.00 90.31 82 CYS A C 1
ATOM 574 O O . CYS A 1 82 ? -22.638 7.538 41.332 1.00 90.31 82 CYS A O 1
ATOM 576 N N . GLY A 1 83 ? -23.680 5.948 40.093 1.00 91.00 83 GLY A N 1
ATOM 577 C CA . GLY A 1 83 ? -23.006 4.780 40.661 1.00 91.00 83 GLY A CA 1
ATOM 578 C C . GLY A 1 83 ? -23.578 4.322 42.006 1.00 91.00 83 GLY A C 1
ATOM 579 O O . GLY A 1 83 ? -22.921 3.591 42.753 1.00 91.00 83 GLY A O 1
ATOM 580 N N . ASN A 1 84 ? -24.794 4.752 42.370 1.00 92.44 84 ASN A N 1
ATOM 581 C CA . ASN A 1 84 ? -25.438 4.369 43.631 1.00 92.44 84 ASN A CA 1
ATOM 582 C C . ASN A 1 84 ? -26.448 3.209 43.479 1.00 92.44 84 ASN A C 1
ATOM 584 O O . ASN A 1 84 ? -26.939 2.671 44.483 1.00 92.44 84 ASN A O 1
ATOM 588 N N . GLY A 1 85 ? -26.708 2.794 42.240 1.00 92.88 85 GLY A N 1
ATOM 589 C CA . GLY A 1 85 ? -27.621 1.724 41.852 1.00 92.88 85 GLY A CA 1
ATOM 590 C C . GLY A 1 85 ? -29.081 2.167 41.781 1.00 92.88 85 GLY A C 1
ATOM 591 O O . GLY A 1 85 ? -29.980 1.318 41.839 1.00 92.88 85 GLY A O 1
ATOM 592 N N . VAL A 1 86 ? -29.350 3.476 41.725 1.00 92.75 86 VAL A N 1
ATOM 593 C CA . VAL A 1 86 ? -30.705 4.030 41.668 1.00 92.75 86 VAL A CA 1
ATOM 594 C C . VAL A 1 86 ? -30.762 5.148 40.640 1.00 92.75 86 VAL A C 1
ATOM 596 O O . VAL A 1 86 ? -30.353 6.259 40.920 1.00 92.75 86 VAL A O 1
ATOM 599 N N . VAL A 1 87 ? -31.430 4.890 39.514 1.00 93.12 87 VAL A N 1
ATOM 600 C CA . VAL A 1 87 ? -31.696 5.915 38.493 1.00 93.12 87 VAL A CA 1
ATOM 601 C C . VAL A 1 87 ? -32.547 7.050 39.072 1.00 93.12 87 VAL A C 1
ATOM 603 O O . VAL A 1 87 ? -33.744 6.877 39.357 1.00 93.12 87 VAL A O 1
ATOM 606 N N . GLU A 1 88 ? -31.958 8.234 39.220 1.00 93.31 88 GLU A N 1
ATOM 607 C CA . GLU A 1 88 ? -32.635 9.427 39.713 1.00 93.31 88 GLU A CA 1
ATOM 608 C C . GLU A 1 88 ? -32.230 10.726 38.991 1.00 93.31 88 GLU A C 1
ATOM 610 O O . GLU A 1 88 ? -31.206 10.870 38.332 1.00 93.31 88 GLU A O 1
ATOM 615 N N . GLY A 1 89 ? -33.093 11.743 39.076 1.00 89.94 89 GLY A N 1
ATOM 616 C CA . GLY A 1 89 ? -32.820 13.044 38.465 1.00 89.94 89 GLY A CA 1
ATOM 617 C C . GLY A 1 89 ? -32.744 13.002 36.933 1.00 89.94 89 GLY A C 1
ATOM 618 O O . GLY A 1 89 ? -33.785 12.989 36.277 1.00 89.94 89 GLY A O 1
ATOM 619 N N . ARG A 1 90 ? -31.524 13.099 36.386 1.00 90.19 90 ARG A N 1
ATOM 620 C CA . ARG A 1 90 ? -31.229 13.195 34.939 1.00 90.19 90 ARG A CA 1
ATOM 621 C C . ARG A 1 90 ? -30.429 12.006 34.392 1.00 90.19 90 ARG A C 1
ATOM 623 O O . ARG A 1 90 ? -29.984 12.072 33.254 1.00 90.19 90 ARG A O 1
ATOM 630 N N . GLU A 1 91 ? -30.225 10.989 35.215 1.00 94.81 91 GLU A N 1
ATOM 631 C CA . GLU A 1 91 ? -29.511 9.762 34.870 1.00 94.81 91 GLU A CA 1
ATOM 632 C C . GLU A 1 91 ? -30.335 8.948 33.859 1.00 94.81 91 GLU A C 1
ATOM 634 O O . GLU A 1 91 ? -31.560 8.842 33.994 1.00 94.81 91 GLU A O 1
ATOM 639 N N . ALA A 1 92 ? -29.682 8.417 32.824 1.00 94.69 92 ALA A N 1
ATOM 640 C CA . ALA A 1 92 ? -30.295 7.484 31.875 1.00 94.69 92 ALA A CA 1
ATOM 641 C C . ALA A 1 92 ? -30.252 6.042 32.412 1.00 94.69 92 ALA A C 1
ATOM 643 O O . ALA A 1 92 ? -31.218 5.292 32.255 1.00 94.69 92 ALA A O 1
ATOM 644 N N . CYS A 1 93 ? -29.174 5.720 33.127 1.00 95.25 93 CYS A N 1
ATOM 645 C CA . CYS A 1 93 ? -28.875 4.450 33.777 1.00 95.25 93 CYS A CA 1
ATOM 646 C C . CYS A 1 93 ? -28.177 4.716 35.128 1.00 95.25 93 CYS A C 1
ATOM 648 O O . CYS A 1 93 ? -27.741 5.832 35.372 1.00 95.25 93 CYS A O 1
ATOM 650 N N . ASP A 1 94 ? -28.119 3.725 36.018 1.00 94.81 94 ASP A N 1
ATOM 651 C CA . ASP A 1 94 ? -27.262 3.700 37.217 1.00 94.81 94 ASP A CA 1
ATOM 652 C C . ASP A 1 94 ? -27.215 2.244 37.681 1.00 94.81 94 ASP A C 1
ATOM 654 O O . ASP A 1 94 ? -28.202 1.701 38.198 1.00 94.81 94 ASP A O 1
ATOM 658 N N . ASP A 1 95 ? -26.095 1.587 37.427 1.00 93.38 95 ASP A N 1
ATOM 659 C CA . ASP A 1 95 ? -25.909 0.163 37.675 1.00 93.38 95 ASP A CA 1
ATOM 660 C C . ASP A 1 95 ? -25.188 -0.115 39.017 1.00 93.38 95 ASP A C 1
ATOM 662 O O . ASP A 1 95 ? -25.027 -1.269 39.431 1.00 93.38 95 ASP A O 1
ATOM 666 N N . GLY A 1 96 ? -24.853 0.948 39.759 1.00 93.81 96 GLY A N 1
ATOM 667 C CA . GLY A 1 96 ? -24.246 0.872 41.083 1.00 93.81 96 GLY A CA 1
ATOM 668 C C . GLY A 1 96 ? -22.725 0.770 41.098 1.00 93.81 96 GLY A C 1
ATOM 669 O O . GLY A 1 96 ? -22.174 0.346 42.123 1.00 93.81 96 GLY A O 1
ATOM 670 N N . ASN A 1 97 ? -22.054 1.126 40.002 1.00 92.81 97 ASN A N 1
ATOM 671 C CA . ASN A 1 97 ? -20.599 1.208 39.931 1.00 92.81 97 ASN A CA 1
ATOM 672 C C . ASN A 1 97 ? -20.133 2.432 39.089 1.00 92.81 97 ASN A C 1
ATOM 674 O O . ASN A 1 97 ? -20.953 3.243 38.676 1.00 92.81 97 ASN A O 1
ATOM 678 N N . ASP A 1 98 ? -18.814 2.600 38.926 1.00 90.81 98 ASP A N 1
ATOM 679 C CA . ASP A 1 98 ? -18.183 3.651 38.096 1.00 90.81 98 ASP A CA 1
ATOM 680 C C . ASP A 1 98 ? -17.373 3.018 36.927 1.00 90.81 98 ASP A C 1
ATOM 682 O O . ASP A 1 98 ? -16.300 3.500 36.557 1.00 90.81 98 ASP A O 1
ATOM 686 N N . ASP A 1 99 ? -17.789 1.851 36.435 1.00 94.44 99 ASP A N 1
ATOM 687 C CA . ASP A 1 99 ? -17.104 1.046 35.420 1.00 94.44 99 ASP A CA 1
ATOM 688 C C . ASP A 1 99 ? -17.639 1.365 34.020 1.00 94.44 99 ASP A C 1
ATOM 690 O O . ASP A 1 99 ? -18.708 0.931 33.616 1.00 94.44 99 ASP A O 1
ATOM 694 N N . ASN A 1 100 ? -16.839 2.067 33.220 1.00 95.38 100 ASN A N 1
ATOM 695 C CA . ASN A 1 100 ? -17.230 2.440 31.859 1.00 95.38 100 ASN A CA 1
ATOM 696 C C . ASN A 1 100 ? -17.254 1.278 30.856 1.00 95.38 100 ASN A C 1
ATOM 698 O O . ASN A 1 100 ? -17.464 1.507 29.669 1.00 95.38 100 ASN A O 1
ATOM 702 N N . THR A 1 101 ? -16.964 0.048 31.283 1.00 95.31 101 THR A N 1
ATOM 703 C CA . THR A 1 101 ? -16.946 -1.111 30.382 1.00 95.31 101 THR A CA 1
ATOM 704 C C . THR A 1 101 ? -18.279 -1.853 30.319 1.00 95.31 101 THR A C 1
ATOM 706 O O . THR A 1 101 ? -18.371 -2.857 29.611 1.00 95.31 101 THR A O 1
ATOM 709 N N . ASP A 1 102 ? -19.312 -1.397 31.030 1.00 94.12 102 ASP A N 1
ATOM 710 C CA . ASP A 1 102 ? -20.632 -2.029 31.040 1.00 94.12 102 ASP A CA 1
ATOM 711 C C . ASP A 1 102 ? -21.712 -1.213 30.296 1.00 94.12 102 ASP A C 1
ATOM 713 O O . ASP A 1 102 ? -21.433 -0.526 29.318 1.00 94.12 102 ASP A O 1
ATOM 717 N N . GLU A 1 103 ? -22.990 -1.413 30.621 1.00 94.12 103 GLU A N 1
ATOM 718 C CA . GLU A 1 103 ? -24.115 -0.738 29.955 1.00 94.12 103 GLU A CA 1
ATOM 719 C C . GLU A 1 103 ? -24.295 0.717 30.413 1.00 94.12 103 GLU A C 1
ATOM 721 O O . GLU A 1 103 ? -25.016 1.465 29.743 1.00 94.12 103 GLU A O 1
ATOM 726 N N . CYS A 1 104 ? -23.650 1.125 31.511 1.00 96.25 104 CYS A N 1
ATOM 727 C CA . CYS A 1 104 ? -23.785 2.447 32.103 1.00 96.25 104 CYS A CA 1
ATOM 728 C C . CYS A 1 104 ? -22.425 3.109 32.340 1.00 96.25 104 CYS A C 1
ATOM 730 O O . CYS A 1 104 ? -21.716 2.790 33.287 1.00 96.25 104 CYS A O 1
ATOM 732 N N . VAL A 1 105 ? -22.079 4.084 31.500 1.00 95.00 105 VAL A N 1
ATOM 733 C CA . VAL A 1 105 ? -20.810 4.808 31.627 1.00 95.00 105 VAL A CA 1
ATOM 734 C C . VAL A 1 105 ? -20.905 5.952 32.641 1.00 95.00 105 VAL A C 1
ATOM 736 O O . VAL A 1 105 ? -21.982 6.325 33.127 1.00 95.00 105 VAL A O 1
ATOM 739 N N . GLU A 1 106 ? -19.749 6.544 32.932 1.00 88.50 106 GLU A N 1
ATOM 740 C CA . GLU A 1 106 ? -19.569 7.758 33.716 1.00 88.50 106 GLU A CA 1
ATOM 741 C C . GLU A 1 106 ? -20.615 8.826 33.351 1.00 88.50 106 GLU A C 1
ATOM 743 O O . GLU A 1 106 ? -21.063 8.968 32.215 1.00 88.50 106 GLU A O 1
ATOM 748 N N . GLU A 1 107 ? -21.026 9.600 34.356 1.00 89.31 107 GLU A N 1
ATOM 749 C CA . GLU A 1 107 ? -22.148 10.546 34.259 1.00 89.31 107 GLU A CA 1
ATOM 750 C C . GLU A 1 107 ? -23.534 9.901 34.053 1.00 89.31 107 GLU A C 1
ATOM 752 O O . GLU A 1 107 ? -24.520 10.629 33.878 1.00 89.31 107 GLU A O 1
ATOM 757 N N . CYS A 1 108 ? -23.637 8.573 34.194 1.00 93.75 108 CYS A N 1
ATOM 758 C CA . CYS A 1 108 ? -24.887 7.812 34.192 1.00 93.75 108 CYS A CA 1
ATOM 759 C C . CYS A 1 108 ? -25.642 7.942 32.868 1.00 93.75 108 CYS A C 1
ATOM 761 O O . CYS A 1 108 ? -26.836 8.277 32.805 1.00 93.75 108 CYS A O 1
ATOM 763 N N . VAL A 1 109 ? -24.895 7.697 31.794 1.00 94.69 109 VAL A N 1
ATOM 764 C CA . VAL A 1 109 ? -25.358 7.687 30.408 1.00 94.69 109 VAL A CA 1
ATOM 765 C C . VAL A 1 109 ? -25.250 6.259 29.875 1.00 94.69 109 VAL A C 1
ATOM 767 O O . VAL A 1 109 ? -24.317 5.542 30.213 1.00 94.69 109 VAL A O 1
ATOM 770 N N . ASP A 1 110 ? -26.212 5.834 29.052 1.00 95.38 110 ASP A N 1
ATOM 771 C CA . ASP A 1 110 ? -26.130 4.523 28.399 1.00 95.38 110 ASP A CA 1
ATOM 772 C C . ASP A 1 110 ? -24.887 4.461 27.497 1.00 95.38 110 ASP A C 1
ATOM 774 O O . ASP A 1 110 ? -24.718 5.359 26.660 1.00 95.38 110 ASP A O 1
ATOM 778 N N . ALA A 1 111 ? -24.100 3.391 27.626 1.00 95.75 111 ALA A N 1
ATOM 779 C CA . ALA A 1 111 ? -22.933 3.123 26.784 1.00 95.75 111 ALA A CA 1
ATOM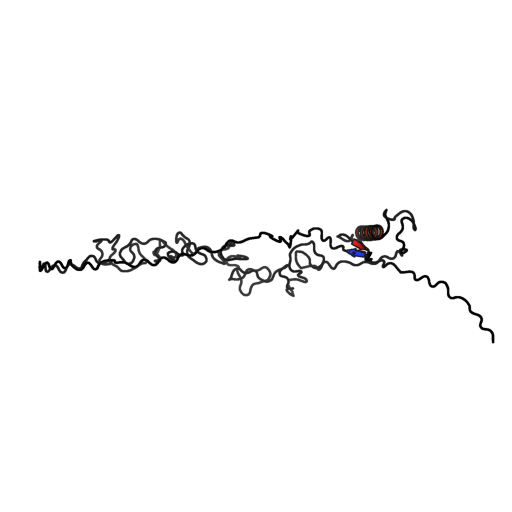 780 C C . ALA A 1 111 ? -23.314 3.053 25.296 1.00 95.75 111 ALA A C 1
ATOM 782 O O . ALA A 1 111 ? -24.345 2.461 24.929 1.00 95.75 111 ALA A O 1
ATOM 783 N N . LYS A 1 112 ? -22.507 3.674 24.434 1.00 95.56 112 LYS A N 1
ATOM 784 C CA . LYS A 1 112 ? -22.708 3.711 22.981 1.00 95.56 112 LYS A CA 1
ATOM 785 C C . LYS A 1 112 ? -21.386 3.831 22.243 1.00 95.56 112 LYS A C 1
ATOM 787 O O . LYS A 1 112 ? -20.666 4.792 22.459 1.00 95.56 112 LYS A O 1
ATOM 792 N N . CYS A 1 113 ? -21.246 3.032 21.192 1.00 97.19 113 CYS A N 1
ATOM 793 C CA . CYS A 1 113 ? -20.186 3.209 20.210 1.00 97.19 113 CYS A CA 1
ATOM 794 C C . CYS A 1 113 ? -20.013 4.666 19.757 1.00 97.19 113 CYS A C 1
ATOM 796 O O . CYS A 1 113 ? -20.941 5.290 19.218 1.00 97.19 113 CYS A O 1
ATOM 798 N N . GLY A 1 114 ? -18.800 5.176 19.955 1.00 96.06 114 GLY A N 1
ATOM 799 C CA . GLY A 1 114 ? -18.407 6.551 19.682 1.00 96.06 114 GLY A CA 1
ATOM 800 C C . GLY A 1 114 ? -18.468 7.470 20.905 1.00 96.06 114 GLY A C 1
ATOM 801 O O . GLY A 1 114 ? -18.260 8.678 20.745 1.00 96.06 114 GLY A O 1
ATOM 802 N N . ASP A 1 115 ? -18.754 6.950 22.102 1.00 95.31 115 ASP A N 1
ATOM 803 C CA . ASP A 1 115 ? -18.697 7.707 23.360 1.00 95.31 115 ASP A CA 1
ATOM 804 C C . ASP A 1 115 ? -17.290 7.729 23.985 1.00 95.31 115 ASP A C 1
ATOM 806 O O . ASP A 1 115 ? -17.019 8.556 24.862 1.00 95.31 115 ASP A O 1
ATOM 810 N N . GLY A 1 116 ? -16.374 6.916 23.446 1.00 95.38 116 GLY A N 1
ATOM 811 C CA . GLY A 1 116 ? -14.975 6.844 23.862 1.00 95.38 116 GLY A CA 1
ATOM 812 C C . GLY A 1 116 ? -14.724 5.851 24.997 1.00 95.38 116 GLY A C 1
ATOM 813 O O . GLY A 1 116 ? -13.615 5.827 25.545 1.00 95.38 116 GLY A O 1
ATOM 814 N N . PHE A 1 117 ? -15.719 5.036 25.352 1.00 96.12 117 PHE A N 1
ATOM 815 C CA . PHE A 1 117 ? -15.607 3.956 26.319 1.00 96.12 117 PHE A CA 1
ATOM 816 C C . PHE A 1 117 ? -15.970 2.622 25.671 1.00 96.12 117 PHE A C 1
ATOM 818 O O . PHE A 1 117 ? -17.065 2.424 25.175 1.00 96.12 117 PHE A O 1
ATOM 825 N N . THR A 1 118 ? -15.048 1.658 25.714 1.00 96.81 118 THR A N 1
ATOM 826 C CA . THR A 1 118 ? -15.297 0.340 25.120 1.00 96.81 118 THR A CA 1
ATOM 827 C C . THR A 1 118 ? -16.192 -0.517 26.012 1.00 96.81 118 THR A C 1
ATOM 829 O O . THR A 1 118 ? -15.759 -0.987 27.073 1.00 96.81 118 THR A O 1
ATOM 832 N N . GLN A 1 119 ? -17.397 -0.813 25.530 1.00 96.31 119 GLN A N 1
ATOM 833 C CA . GLN A 1 119 ? -18.327 -1.719 26.193 1.00 96.31 119 GLN A CA 1
ATOM 834 C C . GLN A 1 119 ? -17.895 -3.190 26.051 1.00 96.31 119 GLN A C 1
ATOM 836 O O . GLN A 1 119 ? -17.957 -3.802 24.978 1.00 96.31 119 GLN A O 1
ATOM 841 N N . ALA A 1 120 ? -17.515 -3.816 27.164 1.00 95.75 120 ALA A N 1
ATOM 842 C CA . ALA A 1 120 ? -16.997 -5.175 27.198 1.00 95.75 120 ALA A CA 1
ATOM 843 C C . ALA A 1 120 ? -18.014 -6.208 26.681 1.00 95.75 120 ALA A C 1
ATOM 845 O O . ALA A 1 120 ? -19.099 -6.405 27.226 1.00 95.75 120 ALA A O 1
ATOM 846 N N . GLY A 1 121 ? -17.612 -6.951 25.647 1.00 94.06 121 GLY A N 1
ATOM 847 C CA . GLY A 1 121 ? -18.425 -8.016 25.054 1.00 94.06 121 GLY A CA 1
ATOM 848 C C . GLY A 1 121 ? -19.477 -7.538 24.050 1.00 94.06 121 GLY A C 1
ATOM 849 O O . GLY A 1 121 ? -20.159 -8.389 23.474 1.00 94.06 121 GLY A O 1
ATOM 850 N N . VAL A 1 122 ? -19.580 -6.226 23.817 1.00 95.56 122 VAL A N 1
ATOM 851 C CA . VAL A 1 122 ? -20.390 -5.622 22.746 1.00 95.56 122 VAL A CA 1
ATOM 852 C C . VAL A 1 122 ? -19.487 -4.961 21.708 1.00 95.56 122 VAL A C 1
ATOM 854 O O . VAL A 1 122 ? -19.679 -5.185 20.515 1.00 95.56 122 VAL A O 1
ATOM 857 N N . GLU A 1 123 ? -18.474 -4.231 22.164 1.00 97.44 123 GLU A N 1
ATOM 858 C CA . GLU A 1 123 ? -17.532 -3.481 21.338 1.00 97.44 123 GLU A CA 1
ATOM 859 C C . GLU A 1 123 ? -16.134 -4.088 21.454 1.00 97.44 123 GLU A C 1
ATOM 861 O O . GLU A 1 123 ? -15.719 -4.555 22.520 1.00 97.44 123 GLU A O 1
ATOM 866 N N . GLU A 1 124 ? -15.402 -4.106 20.343 1.00 96.81 124 GLU A N 1
ATOM 867 C CA . GLU A 1 124 ? -14.004 -4.546 20.344 1.00 96.81 124 GLU A CA 1
ATOM 868 C C . GLU A 1 124 ? -13.055 -3.385 20.671 1.00 96.81 124 GLU A C 1
ATOM 870 O O . GLU A 1 124 ? -11.994 -3.598 21.261 1.00 96.81 124 GLU A O 1
ATOM 875 N N . CYS A 1 125 ? -13.454 -2.162 20.322 1.00 97.31 125 CYS A N 1
ATOM 876 C CA . CYS A 1 125 ? -12.747 -0.928 20.629 1.00 97.31 125 CYS A CA 1
ATOM 877 C C . CYS A 1 125 ? -13.696 0.278 20.488 1.00 97.31 125 CYS A C 1
ATOM 879 O O . CYS A 1 125 ? -14.735 0.158 19.841 1.00 97.31 125 CYS A O 1
ATOM 881 N N . ASP A 1 126 ? -13.336 1.426 21.068 1.00 97.31 126 ASP A N 1
ATOM 882 C CA . ASP A 1 126 ? -14.031 2.700 20.845 1.00 97.31 126 ASP A CA 1
ATOM 883 C C . ASP A 1 126 ? -13.035 3.873 20.943 1.00 97.31 126 ASP A C 1
ATOM 885 O O . ASP A 1 126 ? -12.566 4.209 22.031 1.00 97.31 126 ASP A O 1
ATOM 889 N N . ASP A 1 127 ? -12.710 4.490 19.805 1.00 97.81 127 ASP A N 1
ATOM 890 C CA . ASP A 1 127 ? -11.895 5.711 19.699 1.00 97.81 127 ASP A CA 1
ATOM 891 C C . ASP A 1 127 ? -12.766 6.990 19.702 1.00 97.81 127 ASP A C 1
ATOM 893 O O . ASP A 1 127 ? -12.320 8.101 19.391 1.00 97.81 127 ASP A O 1
ATOM 897 N N . GLY A 1 128 ? -14.038 6.857 20.071 1.00 96.25 128 GLY A N 1
ATOM 898 C CA . GLY A 1 128 ? -14.990 7.941 20.200 1.00 96.25 128 GLY A CA 1
ATOM 899 C C . GLY A 1 128 ? -15.349 8.559 18.852 1.00 96.25 128 GLY A C 1
ATOM 900 O O . GLY A 1 128 ? -15.751 7.895 17.896 1.00 96.25 128 GLY A O 1
ATOM 901 N N . ALA A 1 129 ? -15.192 9.878 18.764 1.00 96.50 129 ALA A N 1
ATOM 902 C CA . ALA A 1 129 ? -15.483 10.622 17.541 1.00 96.50 129 ALA A CA 1
ATOM 903 C C . ALA A 1 129 ? -14.538 10.288 16.372 1.00 96.50 129 ALA A C 1
ATOM 905 O O . ALA A 1 129 ? -14.856 10.660 15.245 1.00 96.50 129 ALA A O 1
ATOM 906 N N . GLU A 1 130 ? -13.406 9.625 16.637 1.00 96.75 130 GLU A N 1
ATOM 907 C CA . GLU A 1 130 ? -12.434 9.201 15.620 1.00 96.75 130 GLU A CA 1
ATOM 908 C C . GLU A 1 130 ? -12.789 7.828 15.010 1.00 96.75 130 GLU A C 1
ATOM 910 O O . GLU A 1 130 ? -12.095 7.340 14.121 1.00 96.75 130 GLU A O 1
ATOM 915 N N . ASN A 1 131 ? -13.876 7.183 15.450 1.00 96.69 131 ASN A N 1
ATOM 916 C CA . ASN A 1 131 ? -14.324 5.927 14.851 1.00 96.69 131 ASN A CA 1
ATOM 917 C C . ASN A 1 131 ? -14.628 6.107 13.356 1.00 96.69 131 ASN A C 1
ATOM 919 O O . ASN A 1 131 ? -15.413 6.966 12.950 1.00 96.69 131 ASN A O 1
ATOM 923 N N . GLY A 1 132 ? -14.061 5.225 12.538 1.00 93.31 132 GLY A N 1
ATOM 924 C CA . GLY A 1 132 ? -14.125 5.264 11.081 1.00 93.31 132 GLY A CA 1
ATOM 925 C C . GLY A 1 132 ? -12.950 5.986 10.423 1.00 93.31 132 GLY A C 1
ATOM 926 O O . GLY A 1 132 ? -12.824 5.887 9.201 1.00 93.31 132 GLY A O 1
ATOM 927 N N . ASP A 1 133 ? -12.096 6.661 11.195 1.00 94.56 133 ASP A N 1
ATOM 928 C CA . ASP A 1 133 ? -10.845 7.212 10.685 1.00 94.56 133 ASP A CA 1
ATOM 929 C C . ASP A 1 133 ? -9.788 6.109 10.496 1.00 94.56 133 ASP A C 1
ATOM 931 O O . ASP A 1 133 ? -9.920 4.970 10.955 1.00 94.56 133 ASP A O 1
ATOM 935 N N . TYR A 1 134 ? -8.727 6.457 9.775 1.00 94.06 134 TYR A N 1
ATOM 936 C CA . TYR A 1 134 ? -7.619 5.557 9.490 1.00 94.06 134 TYR A CA 1
ATOM 937 C C . TYR A 1 134 ? -6.824 5.221 10.766 1.00 94.06 134 TYR A C 1
ATOM 939 O O . TYR A 1 134 ? -6.556 6.109 11.578 1.00 94.06 134 TYR A O 1
ATOM 947 N N . ASP A 1 135 ? -6.449 3.950 10.944 1.00 94.00 135 ASP A N 1
ATOM 948 C CA . ASP A 1 135 ? -5.823 3.399 12.163 1.00 94.00 135 ASP A CA 1
ATOM 949 C C . ASP A 1 135 ? -6.681 3.514 13.442 1.00 94.00 135 ASP A C 1
ATOM 951 O O . ASP A 1 135 ? -6.170 3.415 14.563 1.00 94.00 135 ASP A O 1
ATOM 955 N N . LYS A 1 136 ? -7.997 3.696 13.291 1.00 95.94 136 LYS A N 1
ATOM 956 C CA . LYS A 1 136 ? -8.965 3.753 14.397 1.00 95.94 136 LYS A CA 1
ATOM 957 C C . LYS A 1 136 ? -9.926 2.582 14.365 1.00 95.94 136 LYS A C 1
ATOM 959 O O . LYS A 1 136 ? -9.852 1.717 13.495 1.00 95.94 136 LYS A O 1
ATOM 964 N N . CYS A 1 137 ? -10.839 2.534 15.321 1.00 97.44 137 CYS A N 1
ATOM 965 C CA . CYS A 1 137 ? -11.980 1.630 15.297 1.00 97.44 137 CYS A CA 1
ATOM 966 C C . CYS A 1 137 ? -12.844 1.809 14.053 1.00 97.44 137 CYS A C 1
ATOM 968 O O . CYS A 1 137 ? -12.956 2.895 13.490 1.00 97.44 137 CYS A O 1
ATOM 970 N N . ALA A 1 138 ? -13.524 0.739 13.652 1.00 96.31 138 ALA A N 1
ATOM 971 C CA . ALA A 1 138 ? -14.608 0.833 12.694 1.00 96.31 138 ALA A CA 1
ATOM 972 C C . ALA A 1 138 ? -15.714 1.746 13.248 1.00 96.31 138 ALA A C 1
ATOM 974 O O . ALA A 1 138 ? -15.933 1.823 14.456 1.00 96.31 138 ALA A O 1
ATOM 975 N N . SER A 1 139 ? -16.467 2.398 12.360 1.00 96.06 139 SER A N 1
ATOM 976 C CA . SER A 1 139 ? -17.557 3.312 12.742 1.00 96.06 139 SER A CA 1
ATOM 977 C C . SER A 1 139 ? -18.665 2.668 13.590 1.00 96.06 139 SER A C 1
ATOM 979 O O . SER A 1 139 ? -19.515 3.370 14.126 1.00 96.06 139 SER A O 1
ATOM 981 N N . ASP A 1 140 ? -18.713 1.338 13.637 1.00 95.88 140 ASP A N 1
ATOM 982 C CA . ASP A 1 140 ? -19.670 0.542 14.403 1.00 95.88 140 ASP A CA 1
ATOM 983 C C . ASP A 1 140 ? -19.035 -0.190 15.599 1.00 95.88 140 ASP A C 1
ATOM 985 O O . ASP A 1 140 ? -19.687 -1.055 16.182 1.00 95.88 140 ASP A O 1
ATOM 989 N N . CYS A 1 141 ? -17.780 0.130 15.948 1.00 97.44 141 CYS A N 1
ATOM 990 C CA . CYS A 1 141 ? -17.028 -0.461 17.063 1.00 97.44 141 CYS A CA 1
ATOM 991 C C . CYS A 1 141 ? -16.902 -1.993 16.997 1.00 97.44 141 CYS A C 1
ATOM 993 O O . CYS A 1 141 ? -16.529 -2.650 17.974 1.00 97.44 141 CYS A O 1
ATOM 995 N N . SER A 1 142 ? -17.192 -2.581 15.831 1.00 96.31 142 SER A N 1
ATOM 996 C CA . SER A 1 142 ? -17.170 -4.030 15.619 1.00 96.31 142 SER A CA 1
ATOM 997 C C . SER A 1 142 ? -15.759 -4.611 15.553 1.00 96.31 142 SER A C 1
ATOM 999 O O . SER A 1 142 ? -15.608 -5.829 15.500 1.00 96.31 142 SER A O 1
ATOM 1001 N N . GLY A 1 143 ? -14.744 -3.746 15.534 1.00 95.69 143 GLY A N 1
ATOM 1002 C CA . GLY A 1 143 ? -13.348 -4.097 15.359 1.00 95.69 143 GLY A CA 1
ATOM 1003 C C . GLY A 1 143 ? -12.511 -2.890 14.942 1.00 95.69 143 GLY A C 1
ATOM 1004 O O . GLY A 1 143 ? -13.024 -1.771 14.842 1.00 95.69 143 GLY A O 1
ATOM 1005 N N . PRO A 1 144 ? -11.220 -3.109 14.667 1.00 95.75 144 PRO A N 1
ATOM 1006 C CA . PRO A 1 144 ? -10.368 -2.091 14.075 1.00 95.75 144 PRO A CA 1
ATOM 1007 C C . PRO A 1 144 ? -10.809 -1.784 12.630 1.00 95.75 144 PRO A C 1
ATOM 1009 O O . PRO A 1 144 ? -11.101 -2.692 11.846 1.00 95.75 144 PRO A O 1
ATOM 1012 N N . GLY A 1 145 ? -10.867 -0.496 12.308 1.00 94.06 145 GLY A N 1
ATOM 1013 C CA . GLY A 1 145 ? -11.266 0.088 11.029 1.00 94.06 145 GLY A CA 1
ATOM 1014 C C . GLY A 1 145 ? -10.154 0.063 9.971 1.00 94.06 145 GLY A C 1
ATOM 1015 O O . GLY A 1 145 ? -9.213 -0.729 10.110 1.00 94.06 145 GLY A O 1
ATOM 1016 N N . PRO A 1 146 ? -10.276 0.890 8.910 1.00 94.12 146 PRO A N 1
ATOM 1017 C CA . PRO A 1 146 ? -9.317 0.940 7.807 1.00 94.12 146 PRO A CA 1
ATOM 1018 C C . PRO A 1 146 ? -7.905 1.225 8.310 1.00 94.12 146 PRO A C 1
ATOM 1020 O O . PRO A 1 146 ? -7.707 2.172 9.076 1.00 94.12 146 PRO A O 1
ATOM 1023 N N . ARG A 1 147 ? -6.936 0.407 7.908 1.00 94.19 147 ARG A N 1
ATOM 1024 C CA . ARG A 1 147 ? -5.543 0.543 8.347 1.00 94.19 147 ARG A CA 1
ATOM 1025 C C . ARG A 1 147 ? -4.597 -0.226 7.446 1.00 94.19 147 ARG A C 1
ATOM 1027 O O . ARG A 1 147 ? -4.962 -1.278 6.928 1.00 94.19 147 ARG A O 1
ATOM 1034 N N . CYS A 1 148 ? -3.337 0.181 7.471 1.00 95.62 148 CYS A N 1
ATOM 1035 C CA . CYS A 1 148 ? -2.291 -0.567 6.808 1.00 95.62 148 CYS A CA 1
ATOM 1036 C C . CYS A 1 148 ? -2.170 -1.999 7.351 1.00 95.62 148 CYS A C 1
ATOM 1038 O O . CYS A 1 148 ? -1.994 -2.242 8.553 1.00 95.62 148 CYS A O 1
ATOM 1040 N N . GLY A 1 149 ? -2.185 -2.960 6.435 1.00 94.50 149 GLY A N 1
ATOM 1041 C CA . GLY A 1 149 ? -2.095 -4.384 6.724 1.00 94.50 149 GLY A CA 1
ATOM 1042 C C . GLY A 1 149 ? -3.449 -5.038 6.993 1.00 94.50 149 GLY A C 1
ATOM 1043 O O . GLY A 1 149 ? -3.476 -6.168 7.501 1.00 94.50 149 GLY A O 1
ATOM 1044 N N . ASP A 1 150 ? -4.562 -4.376 6.661 1.00 95.00 150 ASP A N 1
ATOM 1045 C CA . ASP A 1 150 ? -5.894 -4.992 6.661 1.00 95.00 150 ASP A CA 1
ATOM 1046 C C . ASP A 1 150 ? -6.221 -5.743 5.355 1.00 95.00 150 ASP A C 1
ATOM 1048 O O . ASP A 1 150 ? -7.167 -6.538 5.324 1.00 95.00 150 ASP A O 1
ATOM 1052 N N . GLY A 1 151 ? -5.365 -5.604 4.337 1.00 94.88 151 GLY A N 1
ATOM 1053 C CA . GLY A 1 151 ? -5.468 -6.277 3.044 1.00 94.88 151 GLY A CA 1
ATOM 1054 C C . GLY A 1 151 ? -6.235 -5.487 1.986 1.00 94.88 151 GLY A C 1
ATOM 1055 O O . GLY A 1 151 ? -6.435 -6.012 0.888 1.00 94.88 151 GLY A O 1
ATOM 1056 N N . GLU A 1 152 ? -6.664 -4.262 2.286 1.00 93.44 152 GLU A N 1
ATOM 1057 C CA . GLU A 1 152 ? -7.380 -3.387 1.364 1.00 93.44 152 GLU A CA 1
ATOM 1058 C C . GLU A 1 152 ? -6.612 -2.076 1.182 1.00 93.44 152 GLU A C 1
ATOM 1060 O O . GLU A 1 152 ? -6.389 -1.342 2.132 1.00 93.44 152 GLU A O 1
ATOM 1065 N N . MET A 1 153 ? -6.268 -1.735 -0.063 1.00 93.25 153 MET A N 1
ATOM 1066 C CA . MET A 1 153 ? -5.562 -0.485 -0.358 1.00 93.25 153 MET A CA 1
ATOM 1067 C C . MET A 1 153 ? -6.469 0.735 -0.127 1.00 93.25 153 MET A C 1
ATOM 1069 O O . MET A 1 153 ? -7.430 0.964 -0.874 1.00 93.25 153 MET A O 1
ATOM 1073 N N . GLN A 1 154 ? -6.119 1.555 0.858 1.00 92.19 154 GLN A N 1
ATOM 1074 C CA . GLN A 1 154 ? -6.825 2.773 1.238 1.00 92.19 154 GLN A CA 1
ATOM 1075 C C . GLN A 1 154 ? -6.226 4.015 0.571 1.00 92.19 154 GLN A C 1
ATOM 1077 O O . GLN A 1 154 ? -5.068 4.378 0.758 1.00 92.19 154 GLN A O 1
ATOM 1082 N N . THR A 1 155 ? -7.055 4.772 -0.150 1.00 87.62 155 THR A N 1
ATOM 1083 C CA . THR A 1 155 ? -6.609 6.016 -0.805 1.00 87.62 155 THR A CA 1
ATOM 1084 C C . THR A 1 155 ? -6.618 7.239 0.116 1.00 87.62 155 THR A C 1
ATOM 1086 O O . THR A 1 155 ? -6.294 8.331 -0.337 1.00 87.62 155 THR A O 1
ATOM 1089 N N . ILE A 1 156 ? -7.100 7.110 1.356 1.00 79.50 156 ILE A N 1
ATOM 1090 C CA . ILE A 1 156 ? -7.316 8.255 2.256 1.00 79.50 156 ILE A CA 1
ATOM 1091 C C . ILE A 1 156 ? -6.028 8.737 2.936 1.00 79.50 156 ILE A C 1
ATOM 1093 O O . ILE A 1 156 ? -5.929 9.924 3.227 1.00 79.50 156 ILE A O 1
ATOM 1097 N N . GLU A 1 157 ? -5.046 7.848 3.108 1.00 85.56 157 GLU A N 1
ATOM 1098 C CA . GLU A 1 157 ? -3.757 8.120 3.767 1.00 85.56 157 GLU A CA 1
ATOM 1099 C C . GLU A 1 157 ? -2.562 7.789 2.842 1.00 85.56 157 GLU A C 1
ATOM 1101 O O . GLU A 1 157 ? -1.456 7.481 3.286 1.00 85.56 157 GLU A O 1
ATOM 1106 N N . ASP A 1 158 ? -2.788 7.848 1.523 1.00 84.94 158 ASP A N 1
ATOM 1107 C CA . ASP A 1 158 ? -1.783 7.574 0.488 1.00 84.94 158 ASP A CA 1
ATOM 1108 C C . ASP A 1 158 ? -1.086 6.203 0.654 1.00 84.94 158 ASP A C 1
ATOM 1110 O O . ASP A 1 158 ? 0.146 6.100 0.577 1.00 84.94 158 ASP A O 1
ATOM 1114 N N . GLU A 1 159 ? -1.848 5.131 0.898 1.00 94.94 159 GLU A N 1
ATOM 1115 C CA . GLU A 1 159 ? -1.295 3.780 0.788 1.00 94.94 159 GLU A CA 1
ATOM 1116 C C . GLU A 1 159 ? -0.918 3.479 -0.668 1.00 94.94 159 GLU A C 1
ATOM 1118 O O . GLU A 1 159 ? -1.685 3.720 -1.603 1.00 94.94 159 GLU A O 1
ATOM 1123 N N . GLU A 1 160 ? 0.271 2.919 -0.871 1.00 93.81 160 GLU A N 1
ATOM 1124 C CA . GLU A 1 160 ? 0.768 2.537 -2.200 1.00 93.81 160 GLU A CA 1
ATOM 1125 C C . GLU A 1 160 ? 0.567 1.040 -2.478 1.00 93.81 160 GLU A C 1
ATOM 1127 O O . GLU A 1 160 ? 0.666 0.575 -3.619 1.00 93.81 160 GLU A O 1
ATOM 1132 N N . CYS A 1 161 ? 0.329 0.267 -1.423 1.00 94.38 161 CYS A N 1
ATOM 1133 C CA . CYS A 1 161 ? 0.119 -1.172 -1.420 1.00 94.38 161 CYS A CA 1
ATOM 1134 C C . CYS A 1 161 ? -0.497 -1.585 -0.079 1.00 94.38 161 CYS A C 1
ATOM 1136 O O . CYS A 1 161 ? -0.294 -0.902 0.916 1.00 94.38 161 CYS A O 1
ATOM 1138 N N . ASP A 1 162 ? -1.171 -2.733 -0.046 1.00 95.81 162 ASP A N 1
ATOM 1139 C CA . ASP A 1 162 ? -1.549 -3.404 1.196 1.00 95.81 162 ASP A CA 1
ATOM 1140 C C . ASP A 1 162 ? -1.583 -4.917 0.936 1.00 95.81 162 ASP A C 1
ATOM 1142 O O . ASP A 1 162 ? -2.469 -5.435 0.254 1.00 95.81 162 ASP A O 1
ATOM 1146 N N . ASN A 1 163 ? -0.573 -5.632 1.432 1.00 95.69 163 ASN A N 1
ATOM 1147 C CA . ASN A 1 163 ? -0.509 -7.093 1.351 1.00 95.69 163 ASN A CA 1
ATOM 1148 C C . ASN A 1 163 ? -1.058 -7.755 2.629 1.00 95.69 163 ASN A C 1
ATOM 1150 O O . ASN A 1 163 ? -0.800 -8.929 2.908 1.00 95.69 163 ASN A O 1
ATOM 1154 N N . GLY A 1 164 ? -1.800 -7.011 3.438 1.00 94.94 164 GLY A N 1
ATOM 1155 C CA . GLY A 1 164 ? -2.368 -7.443 4.695 1.00 94.94 164 GLY A CA 1
ATOM 1156 C C . GLY A 1 164 ? -1.291 -7.833 5.699 1.00 94.94 164 GLY A C 1
ATOM 1157 O O . GLY A 1 164 ? -0.276 -7.164 5.907 1.00 94.94 164 GLY A O 1
ATOM 1158 N N . VAL A 1 165 ? -1.477 -9.017 6.275 1.00 94.44 165 VAL A N 1
ATOM 1159 C CA . VAL A 1 165 ? -0.508 -9.638 7.187 1.00 94.44 165 VAL A CA 1
ATOM 1160 C C . VAL A 1 165 ? 0.843 -9.948 6.532 1.00 94.44 165 VAL A C 1
ATOM 1162 O O . VAL A 1 165 ? 1.810 -10.192 7.255 1.00 94.44 165 VAL A O 1
ATOM 1165 N N . ASP A 1 166 ? 0.918 -9.938 5.196 1.00 95.56 166 ASP A N 1
ATOM 1166 C CA . ASP A 1 166 ? 2.145 -10.176 4.432 1.00 95.56 166 ASP A CA 1
ATOM 1167 C C . ASP A 1 166 ? 2.945 -8.880 4.172 1.00 95.56 166 ASP A C 1
ATOM 1169 O O . ASP A 1 166 ? 3.943 -8.905 3.444 1.00 95.56 166 ASP A O 1
ATOM 1173 N N . ASN A 1 167 ? 2.559 -7.752 4.783 1.00 94.25 167 ASN A N 1
ATOM 1174 C CA . ASN A 1 167 ? 3.398 -6.554 4.851 1.00 94.25 167 ASN A CA 1
ATOM 1175 C C . ASN A 1 167 ? 4.704 -6.849 5.616 1.00 94.25 167 ASN A C 1
ATOM 1177 O O . ASN A 1 167 ? 4.719 -7.448 6.698 1.00 94.25 167 ASN A O 1
ATOM 1181 N N . GLN A 1 168 ? 5.836 -6.423 5.056 1.00 95.25 168 GLN A N 1
ATOM 1182 C CA . GLN A 1 168 ? 7.175 -6.816 5.498 1.00 95.25 168 GLN A CA 1
ATOM 1183 C C . GLN A 1 168 ? 8.015 -5.616 5.940 1.00 95.25 168 GLN A C 1
ATOM 1185 O O . GLN A 1 168 ? 7.931 -4.527 5.390 1.00 95.25 168 GLN A O 1
ATOM 1190 N N . ASP A 1 169 ? 8.871 -5.833 6.936 1.00 93.62 169 ASP A N 1
ATOM 1191 C CA . ASP A 1 169 ? 9.927 -4.893 7.321 1.00 93.62 169 ASP A CA 1
ATOM 1192 C C . ASP A 1 169 ? 11.127 -5.706 7.852 1.00 93.62 169 ASP A C 1
ATOM 1194 O O . ASP A 1 169 ? 10.974 -6.383 8.882 1.00 93.62 169 ASP A O 1
ATOM 1198 N N . PRO A 1 170 ? 12.280 -5.732 7.151 1.00 92.94 170 PRO A N 1
ATOM 1199 C CA . PRO A 1 170 ? 12.573 -4.998 5.915 1.00 92.94 170 PRO A CA 1
ATOM 1200 C C . PRO A 1 170 ? 11.718 -5.478 4.736 1.00 92.94 170 PRO A C 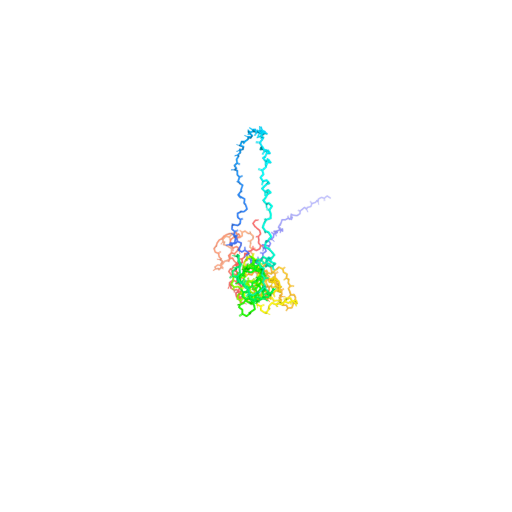1
ATOM 1202 O O . PRO A 1 170 ? 11.401 -6.664 4.631 1.00 92.94 170 PRO A O 1
ATOM 1205 N N . VAL A 1 171 ? 11.339 -4.549 3.860 1.00 94.25 171 VAL A N 1
ATOM 1206 C CA . VAL A 1 171 ? 10.506 -4.845 2.691 1.00 94.25 171 VAL A CA 1
ATOM 1207 C C . VAL A 1 171 ? 11.304 -5.631 1.640 1.00 94.25 171 VAL A C 1
ATOM 1209 O O . VAL A 1 171 ? 12.471 -5.337 1.379 1.00 94.25 171 VAL A O 1
ATOM 1212 N N . SER A 1 172 ? 10.691 -6.675 1.080 1.00 93.75 172 SER A N 1
ATOM 1213 C CA . SER A 1 172 ? 11.276 -7.500 0.014 1.00 93.75 172 SER A CA 1
ATOM 1214 C C . SER A 1 172 ? 10.998 -6.899 -1.370 1.00 93.75 172 SER A C 1
ATOM 1216 O O . SER A 1 172 ? 10.169 -5.999 -1.495 1.00 93.75 172 SER A O 1
ATOM 1218 N N . TYR A 1 173 ? 11.667 -7.405 -2.407 1.00 93.75 173 TYR A N 1
ATOM 1219 C CA . TYR A 1 173 ? 11.445 -6.977 -3.787 1.00 93.75 173 TYR A CA 1
ATOM 1220 C C . TYR A 1 173 ? 10.003 -7.282 -4.234 1.00 93.75 173 TYR A C 1
ATOM 1222 O O . TYR A 1 173 ? 9.510 -8.397 -4.043 1.00 93.75 173 TYR A O 1
ATOM 1230 N N . GLY A 1 174 ? 9.305 -6.282 -4.778 1.00 92.19 174 GLY A N 1
ATOM 1231 C CA . GLY A 1 174 ? 7.869 -6.312 -5.079 1.00 92.19 174 GLY A CA 1
ATOM 1232 C C . GLY A 1 174 ? 6.963 -6.358 -3.840 1.00 92.19 174 GLY A C 1
ATOM 1233 O O . GLY A 1 174 ? 5.758 -6.574 -3.962 1.00 92.19 174 GLY A O 1
ATOM 1234 N N . GLY A 1 175 ? 7.532 -6.211 -2.642 1.00 94.31 175 GLY A N 1
ATOM 1235 C CA . GLY A 1 175 ? 6.816 -6.275 -1.377 1.00 94.31 175 GLY A CA 1
ATOM 1236 C C . GLY A 1 175 ? 6.169 -4.952 -0.979 1.00 94.31 175 GLY A C 1
ATOM 1237 O O . GLY A 1 175 ? 6.453 -3.892 -1.534 1.00 94.31 175 GLY A O 1
ATOM 1238 N N . CYS A 1 176 ? 5.324 -5.036 0.044 1.00 96.56 176 CYS A N 1
ATOM 1239 C CA . CYS A 1 176 ? 4.726 -3.887 0.704 1.00 96.56 176 CYS A CA 1
ATOM 1240 C C . CYS A 1 176 ? 5.307 -3.726 2.110 1.00 96.56 176 CYS A C 1
ATOM 1242 O O . CYS A 1 176 ? 5.510 -4.727 2.808 1.00 96.56 176 CYS A O 1
ATOM 1244 N N . SER A 1 177 ? 5.619 -2.495 2.511 1.00 95.12 177 SER A N 1
ATOM 1245 C CA . SER A 1 177 ? 6.135 -2.203 3.847 1.00 95.12 177 SER A CA 1
ATOM 1246 C C . SER A 1 177 ? 5.030 -2.275 4.908 1.00 95.12 177 SER A C 1
ATOM 1248 O O . SER A 1 177 ? 3.843 -2.250 4.591 1.00 95.12 177 SER A O 1
ATOM 1250 N N . LYS A 1 178 ? 5.401 -2.328 6.194 1.00 94.56 178 LYS A N 1
ATOM 1251 C CA . LYS A 1 178 ? 4.433 -2.208 7.307 1.00 94.56 178 LYS A CA 1
ATOM 1252 C C . LYS A 1 178 ? 3.788 -0.828 7.434 1.00 94.56 178 LYS A C 1
ATOM 1254 O O . LYS A 1 178 ? 2.823 -0.702 8.171 1.00 94.56 178 LYS A O 1
ATOM 1259 N N . ASP A 1 179 ? 4.315 0.154 6.712 1.00 93.00 179 ASP A N 1
ATOM 1260 C CA . ASP A 1 179 ? 3.753 1.499 6.596 1.00 93.00 179 ASP A CA 1
ATOM 1261 C C . ASP A 1 179 ? 3.044 1.684 5.235 1.00 93.00 179 ASP A C 1
ATOM 1263 O O . ASP A 1 179 ? 2.858 2.810 4.777 1.00 93.00 179 ASP A O 1
ATOM 1267 N N . CYS A 1 180 ? 2.713 0.579 4.550 1.00 95.62 180 CYS A N 1
ATOM 1268 C CA . CYS A 1 180 ? 1.992 0.536 3.274 1.00 95.62 180 CYS A CA 1
ATOM 1269 C C . CYS A 1 180 ? 2.638 1.367 2.161 1.00 95.62 180 CYS A C 1
ATOM 1271 O O . CYS A 1 180 ? 1.980 1.989 1.323 1.00 95.62 180 CYS A O 1
ATOM 1273 N N . LYS A 1 181 ? 3.974 1.355 2.157 1.00 93.81 181 LYS A N 1
ATOM 1274 C CA . LYS A 1 181 ? 4.814 1.913 1.097 1.00 93.81 181 LYS A CA 1
ATOM 1275 C C . LYS A 1 181 ? 5.386 0.800 0.246 1.00 93.81 181 LYS A C 1
ATOM 1277 O O . LYS A 1 181 ? 5.743 -0.267 0.761 1.00 93.81 181 LYS A O 1
ATOM 1282 N N . GLN A 1 182 ? 5.470 1.047 -1.053 1.00 93.88 182 GLN A N 1
ATOM 1283 C CA . GLN A 1 182 ? 6.044 0.076 -1.969 1.00 93.88 182 GLN A CA 1
ATOM 1284 C C . GLN A 1 182 ? 7.530 -0.117 -1.661 1.00 93.88 182 GLN A C 1
ATOM 1286 O O . GLN A 1 182 ? 8.275 0.832 -1.417 1.00 93.88 182 GLN A O 1
ATOM 1291 N N . GLY A 1 183 ? 7.945 -1.380 -1.615 1.00 93.25 183 GLY A N 1
ATOM 1292 C CA . GLY A 1 183 ? 9.355 -1.733 -1.561 1.00 93.25 183 GLY A CA 1
ATOM 1293 C C . GLY A 1 183 ? 10.039 -1.619 -2.922 1.00 93.25 183 GLY A C 1
ATOM 1294 O O . GLY A 1 183 ? 9.398 -1.231 -3.898 1.00 93.25 183 GLY A O 1
ATOM 1295 N N . PRO A 1 184 ? 11.322 -2.016 -2.994 1.00 94.62 184 PRO A N 1
ATOM 1296 C CA . PRO A 1 184 ? 12.060 -2.068 -4.249 1.00 94.62 184 PRO A CA 1
ATOM 1297 C C . PRO A 1 184 ? 11.339 -2.937 -5.280 1.00 94.62 184 PRO A C 1
ATOM 1299 O O . PRO A 1 184 ? 10.829 -4.001 -4.920 1.00 94.62 184 PRO A O 1
ATOM 1302 N N . ARG A 1 185 ? 11.272 -2.511 -6.535 1.00 93.44 185 ARG A N 1
ATOM 1303 C CA . ARG A 1 185 ? 10.491 -3.172 -7.594 1.00 93.44 185 ARG A CA 1
ATOM 1304 C C . ARG A 1 185 ? 10.920 -2.663 -8.964 1.00 93.44 185 ARG A C 1
ATOM 1306 O O . ARG A 1 185 ? 11.322 -1.521 -9.075 1.00 93.44 185 ARG A O 1
ATOM 1313 N N . CYS A 1 186 ? 10.688 -3.475 -9.987 1.00 92.44 186 CYS A N 1
ATOM 1314 C CA . CYS A 1 186 ? 10.845 -3.055 -11.373 1.00 92.44 186 CYS A CA 1
ATOM 1315 C C . CYS A 1 186 ? 10.027 -1.784 -11.660 1.00 92.44 186 CYS A C 1
ATOM 1317 O O . CYS A 1 186 ? 8.844 -1.706 -11.292 1.00 92.44 186 CYS A O 1
ATOM 1319 N N . GLY A 1 187 ? 10.674 -0.818 -12.301 1.00 90.06 187 GLY A N 1
ATOM 1320 C CA . GLY A 1 187 ? 10.147 0.495 -12.649 1.00 90.06 187 GLY A CA 1
ATOM 1321 C C . GLY A 1 187 ? 10.219 1.523 -11.520 1.00 90.06 187 GLY A C 1
ATOM 1322 O O . GLY A 1 187 ? 9.459 2.493 -11.546 1.00 90.06 187 GLY A O 1
ATOM 1323 N N . ASP A 1 188 ? 11.056 1.318 -10.496 1.00 92.19 188 ASP A N 1
ATOM 1324 C CA . ASP A 1 188 ? 11.257 2.302 -9.416 1.00 92.19 188 ASP A CA 1
ATOM 1325 C C . ASP A 1 188 ? 12.451 3.247 -9.637 1.00 92.19 188 ASP A C 1
ATOM 1327 O O . ASP A 1 188 ? 12.652 4.196 -8.869 1.00 92.19 188 ASP A O 1
ATOM 1331 N N . GLY A 1 189 ? 13.191 3.042 -10.726 1.00 90.31 189 GLY A N 1
ATOM 1332 C CA . GLY A 1 189 ? 14.330 3.841 -11.164 1.00 90.31 189 GLY A CA 1
ATOM 1333 C C . GLY A 1 189 ? 15.662 3.410 -10.553 1.00 90.31 189 GLY A C 1
ATOM 1334 O O . GLY A 1 189 ? 16.689 4.037 -10.834 1.00 90.31 189 GLY A O 1
ATOM 1335 N N . GLU A 1 190 ? 15.678 2.371 -9.719 1.00 91.44 190 GLU A N 1
ATOM 1336 C CA . GLU A 1 190 ? 16.877 1.852 -9.067 1.00 91.44 190 GLU A CA 1
ATOM 1337 C C . GLU A 1 190 ? 17.082 0.382 -9.448 1.00 91.44 190 GLU A C 1
ATOM 1339 O O . GLU A 1 190 ? 16.146 -0.393 -9.496 1.00 91.44 190 GLU A O 1
ATOM 1344 N N . VAL A 1 191 ? 18.325 -0.036 -9.703 1.00 91.81 191 VAL A N 1
ATOM 1345 C CA . VAL A 1 191 ? 18.607 -1.432 -10.084 1.00 91.81 191 VAL A CA 1
ATOM 1346 C C . VAL A 1 191 ? 18.922 -2.283 -8.857 1.00 91.81 191 VAL A C 1
ATOM 1348 O O . VAL A 1 191 ? 20.011 -2.188 -8.269 1.00 91.81 191 VAL A O 1
ATOM 1351 N N . GLN A 1 192 ? 18.022 -3.208 -8.545 1.00 94.00 192 GLN A N 1
ATOM 1352 C CA . GLN A 1 192 ? 18.123 -4.123 -7.414 1.00 94.00 192 GLN A CA 1
ATOM 1353 C C . GLN A 1 192 ? 18.968 -5.325 -7.810 1.00 94.00 192 GLN A C 1
ATOM 1355 O O . GLN A 1 192 ? 18.481 -6.354 -8.285 1.00 94.00 192 GLN A O 1
ATOM 1360 N N . VAL A 1 193 ? 20.280 -5.185 -7.606 1.00 86.19 193 VAL A N 1
ATOM 1361 C CA . VAL A 1 193 ? 21.257 -6.231 -7.922 1.00 86.19 193 VAL A CA 1
ATOM 1362 C C . VAL A 1 193 ? 20.833 -7.570 -7.306 1.00 86.19 193 VAL A C 1
ATOM 1364 O O . VAL A 1 193 ? 20.553 -7.638 -6.116 1.00 86.19 193 VAL A O 1
ATOM 1367 N N . GLU A 1 194 ? 20.829 -8.627 -8.126 1.00 89.00 194 GLU A N 1
ATOM 1368 C CA . GLU A 1 194 ? 20.335 -9.995 -7.843 1.00 89.00 194 GLU A CA 1
ATOM 1369 C C . GLU A 1 194 ? 18.855 -10.249 -8.163 1.00 89.00 194 GLU A C 1
ATOM 1371 O O . GLU A 1 194 ? 18.540 -11.378 -8.545 1.00 89.00 194 GLU A O 1
ATOM 1376 N N . GLU A 1 195 ? 17.987 -9.237 -8.105 1.00 92.56 195 GLU A N 1
ATOM 1377 C CA . GLU A 1 195 ? 16.575 -9.376 -8.484 1.00 92.56 195 GLU A CA 1
ATOM 1378 C C . GLU A 1 195 ? 16.331 -8.901 -9.915 1.00 92.56 195 GLU A C 1
ATOM 1380 O O . GLU A 1 195 ? 15.669 -9.601 -10.679 1.00 92.56 195 GLU A O 1
ATOM 1385 N N . GLU A 1 196 ? 16.931 -7.790 -10.333 1.00 92.44 196 GLU A N 1
ATOM 1386 C CA . GLU A 1 196 ? 16.817 -7.257 -11.692 1.00 92.44 196 GLU A CA 1
ATOM 1387 C C . GLU A 1 196 ? 18.168 -6.893 -12.308 1.00 92.44 196 GLU A C 1
ATOM 1389 O O . GLU A 1 196 ? 19.195 -6.802 -11.625 1.00 92.44 196 GLU A O 1
ATOM 1394 N N . ILE A 1 197 ? 18.186 -6.769 -13.638 1.00 90.00 197 ILE A N 1
ATOM 1395 C CA . ILE A 1 197 ? 19.409 -6.439 -14.386 1.00 90.00 197 ILE A CA 1
ATOM 1396 C C . ILE A 1 197 ? 19.403 -5.020 -14.963 1.00 90.00 197 ILE A C 1
ATOM 1398 O O . ILE A 1 197 ? 20.464 -4.523 -15.347 1.00 90.00 197 ILE A O 1
ATOM 1402 N N . CYS A 1 198 ? 18.229 -4.403 -15.039 1.00 87.88 198 CYS A N 1
ATOM 1403 C CA . CYS A 1 198 ? 17.979 -3.035 -15.467 1.00 87.88 198 CYS A CA 1
ATOM 1404 C C . CYS A 1 198 ? 16.753 -2.506 -14.722 1.00 87.88 198 CYS A C 1
ATOM 1406 O O . CYS A 1 198 ? 16.005 -3.303 -14.171 1.00 87.88 198 CYS A O 1
ATOM 1408 N N . ASP A 1 199 ? 16.596 -1.189 -14.705 1.00 91.06 199 ASP A N 1
ATOM 1409 C CA . ASP A 1 199 ? 15.405 -0.470 -14.264 1.00 91.06 199 ASP A CA 1
ATOM 1410 C C . ASP A 1 199 ? 15.504 0.925 -14.901 1.00 91.06 199 ASP A C 1
ATOM 1412 O O . ASP A 1 199 ? 16.538 1.594 -14.774 1.00 91.06 199 ASP A O 1
ATOM 1416 N N . ASP A 1 200 ? 14.501 1.308 -15.679 1.00 85.31 200 ASP A N 1
ATOM 1417 C CA . ASP A 1 200 ? 14.407 2.580 -16.407 1.00 85.31 200 ASP A CA 1
ATOM 1418 C C . ASP A 1 200 ? 13.459 3.585 -15.726 1.00 85.31 200 ASP A C 1
ATOM 1420 O O . ASP A 1 200 ? 13.345 4.735 -16.164 1.00 85.31 200 ASP A O 1
ATOM 1424 N N . GLY A 1 201 ? 12.859 3.206 -14.595 1.00 87.50 201 GLY A N 1
ATOM 1425 C CA . GLY A 1 201 ? 11.923 4.030 -13.841 1.00 87.50 201 GLY A CA 1
ATOM 1426 C C . GLY A 1 201 ? 10.475 3.949 -14.309 1.00 87.50 201 GLY A C 1
ATOM 1427 O O . GLY A 1 201 ? 9.657 4.737 -13.820 1.00 87.50 201 GLY A O 1
ATOM 1428 N N . ASP A 1 202 ? 10.133 3.030 -15.216 1.00 84.12 202 ASP A N 1
ATOM 1429 C CA . ASP A 1 202 ? 8.743 2.713 -15.516 1.00 84.12 202 ASP A CA 1
ATOM 1430 C C . ASP A 1 202 ? 8.516 1.221 -15.842 1.00 84.12 202 ASP A C 1
ATOM 1432 O O . ASP A 1 202 ? 9.350 0.357 -15.600 1.00 84.12 202 ASP A O 1
ATOM 1436 N N . LEU A 1 203 ? 7.285 0.884 -16.231 1.00 82.12 203 LEU A N 1
ATOM 1437 C CA . LEU A 1 203 ? 6.884 -0.476 -16.614 1.00 82.12 203 LEU A CA 1
ATOM 1438 C C . LEU A 1 203 ? 6.348 -0.496 -18.050 1.00 82.12 203 LEU A C 1
ATOM 1440 O O . LEU A 1 203 ? 5.506 -1.332 -18.396 1.00 82.12 203 LEU A O 1
ATOM 1444 N N . LEU A 1 204 ? 6.740 0.482 -18.862 1.00 75.06 204 LEU A N 1
ATOM 1445 C CA . LEU A 1 204 ? 6.286 0.606 -20.234 1.00 75.06 204 LEU A CA 1
ATOM 1446 C C . LEU A 1 204 ? 7.257 -0.170 -21.127 1.00 75.06 204 LEU A C 1
ATOM 1448 O O . LEU A 1 204 ? 8.405 0.202 -21.314 1.00 75.06 204 LEU A O 1
ATOM 1452 N N . GLY A 1 205 ? 6.792 -1.255 -21.752 1.00 63.75 205 GLY A N 1
ATOM 1453 C CA . GLY A 1 205 ? 7.591 -2.012 -22.725 1.00 63.75 205 GLY A CA 1
ATOM 1454 C C . GLY A 1 205 ? 7.819 -1.287 -24.057 1.00 63.75 205 GLY A C 1
ATOM 1455 O O . GLY A 1 205 ? 7.990 -1.946 -25.089 1.00 63.75 205 GLY A O 1
ATOM 1456 N N . ASP A 1 206 ? 7.719 0.042 -24.074 1.00 61.91 206 ASP A N 1
ATOM 1457 C CA . ASP A 1 206 ? 7.939 0.899 -25.238 1.00 61.91 206 ASP A CA 1
ATOM 1458 C C . ASP A 1 206 ? 9.355 1.490 -25.289 1.00 61.91 206 ASP A C 1
ATOM 1460 O O . ASP A 1 206 ? 9.778 1.975 -26.348 1.00 61.91 206 ASP A O 1
ATOM 1464 N N . ASP A 1 207 ? 10.103 1.382 -24.196 1.00 61.97 207 ASP A N 1
ATOM 1465 C CA . ASP A 1 207 ? 11.463 1.867 -24.087 1.00 61.97 207 ASP A CA 1
ATOM 1466 C C . ASP A 1 207 ? 12.490 0.786 -24.519 1.00 61.97 207 ASP A C 1
ATOM 1468 O O . ASP A 1 207 ? 12.247 -0.427 -24.535 1.00 61.97 207 ASP A O 1
ATOM 1472 N N . TYR A 1 208 ? 13.633 1.235 -25.044 1.00 64.81 208 TYR A N 1
ATOM 1473 C CA . TYR A 1 208 ? 14.714 0.354 -25.510 1.00 64.81 208 TYR A CA 1
ATOM 1474 C C . TYR A 1 208 ? 15.842 0.266 -24.468 1.00 64.81 208 TYR A C 1
ATOM 1476 O O . TYR A 1 208 ? 17.002 0.065 -24.840 1.00 64.81 208 TYR A O 1
ATOM 1484 N N . ASP A 1 209 ? 15.527 0.440 -23.185 1.00 75.38 209 ASP A N 1
ATOM 1485 C CA . ASP A 1 209 ? 16.498 0.455 -22.092 1.00 75.38 209 ASP A CA 1
ATOM 1486 C C . ASP A 1 209 ? 16.217 -0.667 -21.072 1.00 75.38 209 ASP A C 1
ATOM 1488 O O . ASP A 1 209 ? 17.171 -1.381 -20.718 1.00 75.38 209 ASP A O 1
ATOM 1492 N N . CYS A 1 210 ? 14.956 -0.958 -20.718 1.00 83.50 210 CYS A N 1
ATOM 1493 C CA . CYS A 1 210 ? 14.608 -2.119 -19.887 1.00 83.50 210 CYS A CA 1
ATOM 1494 C C . CYS A 1 210 ? 13.318 -2.848 -20.319 1.00 83.50 210 CYS A C 1
ATOM 1496 O O . CYS A 1 210 ? 12.426 -2.324 -20.969 1.00 83.50 210 CYS A O 1
ATOM 1498 N N . SER A 1 211 ? 13.242 -4.153 -20.040 1.00 82.94 211 SER A N 1
ATOM 1499 C CA . SER A 1 211 ? 12.013 -4.938 -20.242 1.00 82.94 211 SER A CA 1
ATOM 1500 C C . SER A 1 211 ? 10.992 -4.672 -19.131 1.00 82.94 211 SER A C 1
ATOM 1502 O O . SER A 1 211 ? 11.412 -4.513 -17.993 1.00 82.94 211 SER A O 1
ATOM 1504 N N . GLU A 1 212 ? 9.691 -4.856 -19.394 1.00 85.88 212 GLU A N 1
ATOM 1505 C CA . GLU A 1 212 ? 8.600 -4.736 -18.392 1.00 85.88 212 GLU A CA 1
ATOM 1506 C C . GLU A 1 212 ? 8.776 -5.603 -17.123 1.00 85.88 212 GLU A C 1
ATOM 1508 O O . GLU A 1 212 ? 8.212 -5.297 -16.080 1.00 85.88 212 GLU A O 1
ATOM 1513 N N . ASP A 1 213 ? 9.545 -6.697 -17.196 1.00 86.62 213 ASP A N 1
ATOM 1514 C CA . ASP A 1 213 ? 9.844 -7.574 -16.048 1.00 86.62 213 ASP A CA 1
ATOM 1515 C C . ASP A 1 213 ? 11.237 -7.306 -15.424 1.00 86.62 213 ASP A C 1
ATOM 1517 O O . ASP A 1 213 ? 11.697 -8.053 -14.549 1.00 86.62 213 ASP A O 1
ATOM 1521 N N . CYS A 1 214 ? 11.956 -6.298 -15.925 1.00 89.69 214 CYS A N 1
ATOM 1522 C CA . CYS A 1 214 ? 13.328 -5.922 -15.569 1.00 89.69 214 CYS A CA 1
ATOM 1523 C C . CYS A 1 214 ? 14.368 -7.066 -15.626 1.00 89.69 214 CYS A C 1
ATOM 1525 O O . CYS A 1 214 ? 15.425 -7.040 -14.979 1.00 89.69 214 CYS A O 1
ATOM 1527 N N . LYS A 1 215 ? 14.081 -8.123 -16.401 1.00 89.44 215 LYS A N 1
ATOM 1528 C CA . LYS A 1 215 ? 14.955 -9.306 -16.543 1.00 89.44 215 LYS A CA 1
ATOM 1529 C C . LYS A 1 215 ? 15.842 -9.263 -17.771 1.00 89.44 215 LYS A C 1
ATOM 1531 O O . LYS A 1 215 ? 16.842 -9.979 -17.797 1.00 89.44 215 LYS A O 1
ATOM 1536 N N . ASP A 1 216 ? 15.497 -8.436 -18.746 1.00 81.94 216 ASP A N 1
ATOM 1537 C CA . ASP A 1 216 ? 16.228 -8.285 -19.989 1.00 81.94 216 ASP A CA 1
ATOM 1538 C C . ASP A 1 216 ? 16.454 -6.796 -20.261 1.00 81.94 216 ASP A C 1
ATOM 1540 O O . ASP A 1 216 ? 15.535 -5.988 -20.221 1.00 81.94 216 ASP A O 1
ATOM 1544 N N . VAL A 1 217 ? 17.690 -6.430 -20.586 1.00 76.38 217 VAL A N 1
ATOM 1545 C CA . VAL A 1 217 ? 17.944 -5.164 -21.272 1.00 76.38 217 VAL A CA 1
ATOM 1546 C C . VAL A 1 217 ? 17.490 -5.339 -22.716 1.00 76.38 217 VAL A C 1
ATOM 1548 O O . VAL A 1 217 ? 17.769 -6.380 -23.323 1.00 76.38 217 VAL A O 1
ATOM 1551 N N . ASN A 1 218 ? 16.846 -4.329 -23.296 1.00 70.56 218 ASN A N 1
ATOM 1552 C CA . ASN A 1 218 ? 16.563 -4.290 -24.731 1.00 70.56 218 ASN A CA 1
ATOM 1553 C C . ASN A 1 218 ? 17.602 -3.409 -25.442 1.00 70.56 218 ASN A C 1
ATOM 1555 O O . ASN A 1 218 ? 17.232 -2.377 -25.987 1.00 70.56 218 ASN A O 1
ATOM 1559 N N . PRO A 1 219 ? 18.911 -3.751 -25.451 1.00 62.59 219 PRO A N 1
ATOM 1560 C CA . PRO A 1 219 ? 19.924 -2.842 -25.956 1.00 62.59 219 PRO A CA 1
ATOM 1561 C C . PRO A 1 219 ? 19.618 -2.563 -27.418 1.00 62.59 219 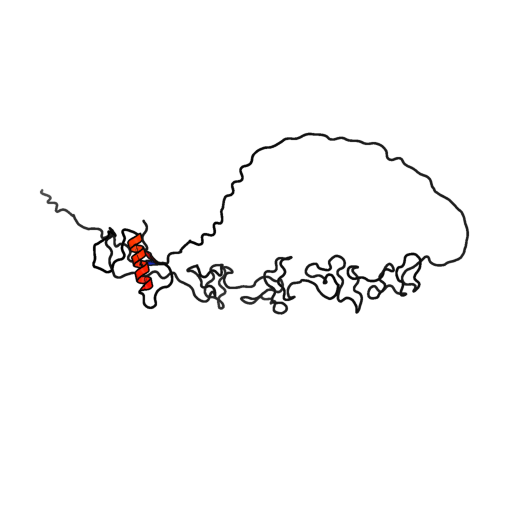PRO A C 1
ATOM 1563 O O . PRO A 1 219 ? 19.728 -3.468 -28.252 1.00 62.59 219 PRO A O 1
ATOM 1566 N N . GLY A 1 220 ? 19.235 -1.323 -27.721 1.00 66.06 220 GLY A N 1
ATOM 1567 C CA . GLY A 1 220 ? 18.884 -0.924 -29.070 1.00 66.06 220 GLY A CA 1
ATOM 1568 C C . GLY A 1 220 ? 19.936 -1.412 -30.071 1.00 66.06 220 GLY A C 1
ATOM 1569 O O . GLY A 1 220 ? 21.076 -0.935 -30.088 1.00 66.06 220 GLY A O 1
ATOM 1570 N N . LEU A 1 221 ? 19.592 -2.432 -30.866 1.00 73.00 221 LEU A N 1
ATOM 1571 C CA . LEU A 1 221 ? 20.591 -3.178 -31.624 1.00 73.00 221 LEU A CA 1
ATOM 1572 C C . LEU A 1 221 ? 21.055 -2.355 -32.822 1.00 73.00 221 LEU A C 1
ATOM 1574 O O . LEU A 1 221 ? 20.443 -2.370 -33.886 1.00 73.00 221 LEU A O 1
ATOM 1578 N N . VAL A 1 222 ? 22.195 -1.684 -32.700 1.00 82.12 222 VAL A N 1
ATOM 1579 C CA . VAL A 1 222 ? 22.824 -1.069 -33.868 1.00 82.12 222 VAL A CA 1
ATOM 1580 C C . VAL A 1 222 ? 23.475 -2.155 -34.721 1.00 82.12 222 VAL A C 1
ATOM 1582 O O . VAL A 1 222 ? 24.408 -2.831 -34.279 1.00 82.12 222 VAL A O 1
ATOM 1585 N N . PHE A 1 223 ? 23.044 -2.288 -35.975 1.00 82.50 223 PHE A N 1
ATOM 1586 C CA . PHE A 1 223 ? 23.678 -3.188 -36.938 1.00 82.50 223 PHE A CA 1
ATOM 1587 C C . PHE A 1 223 ? 24.257 -2.428 -38.128 1.00 82.50 223 PHE A C 1
ATOM 1589 O O . PHE A 1 223 ? 23.773 -1.373 -38.527 1.00 82.50 223 PHE A O 1
ATOM 1596 N N . VAL A 1 224 ? 25.323 -2.978 -38.711 1.00 84.19 224 VAL A N 1
ATOM 1597 C CA . VAL A 1 224 ? 25.989 -2.409 -39.887 1.00 84.19 224 VAL A CA 1
ATOM 1598 C C . VAL A 1 224 ? 25.839 -3.355 -41.059 1.00 84.19 224 VAL A C 1
ATOM 1600 O O . VAL A 1 224 ? 25.956 -4.573 -40.928 1.00 84.19 224 VAL A O 1
ATOM 1603 N N . THR A 1 225 ? 25.617 -2.786 -42.233 1.00 72.88 225 THR A N 1
ATOM 1604 C CA . THR A 1 225 ? 25.371 -3.555 -43.446 1.00 72.88 225 THR A CA 1
ATOM 1605 C C . THR A 1 225 ? 26.613 -3.598 -44.331 1.00 72.88 225 THR A C 1
ATOM 1607 O O . THR A 1 225 ? 27.421 -2.666 -44.378 1.00 72.88 225 THR A O 1
ATOM 1610 N N . SER A 1 226 ? 26.780 -4.692 -45.071 1.00 71.19 226 SER A N 1
ATOM 1611 C CA . SER A 1 226 ? 27.899 -4.853 -46.006 1.00 71.19 226 SER A CA 1
ATOM 1612 C C . SER A 1 226 ? 27.690 -4.136 -47.345 1.00 71.19 226 SER A C 1
ATOM 1614 O O . SER A 1 226 ? 28.615 -4.094 -48.158 1.00 71.19 226 SER A O 1
ATOM 1616 N N . LYS A 1 227 ? 26.501 -3.568 -47.603 1.00 69.88 227 LYS A N 1
ATOM 1617 C CA . LYS A 1 227 ? 26.218 -2.836 -48.845 1.00 69.88 227 LYS A CA 1
ATOM 1618 C C . LYS A 1 227 ? 26.683 -1.399 -48.721 1.00 69.88 227 LYS A C 1
ATOM 1620 O O . LYS A 1 227 ? 26.272 -0.697 -47.816 1.00 69.88 227 LYS A O 1
ATOM 1625 N N . THR A 1 228 ? 27.518 -0.936 -49.635 1.00 67.62 228 THR A N 1
ATOM 1626 C CA . THR A 1 228 ? 27.949 0.465 -49.665 1.00 67.62 228 THR A CA 1
ATOM 1627 C C . THR A 1 228 ? 26.921 1.327 -50.387 1.00 67.62 228 THR A C 1
ATOM 1629 O O . THR A 1 228 ? 26.601 1.041 -51.544 1.00 67.62 228 THR A O 1
ATOM 1632 N N . PHE A 1 229 ? 26.478 2.410 -49.753 1.00 68.12 229 PHE A N 1
ATOM 1633 C CA . PHE A 1 229 ? 25.599 3.395 -50.381 1.00 68.12 229 PHE A CA 1
ATOM 1634 C C . PHE A 1 229 ? 26.391 4.569 -50.930 1.00 68.12 229 PHE A C 1
ATOM 1636 O O . PHE A 1 229 ? 27.374 5.032 -50.349 1.00 68.12 229 PHE A O 1
ATOM 1643 N N . LYS A 1 230 ? 25.939 5.071 -52.074 1.00 68.12 230 LYS A N 1
ATOM 1644 C CA . LYS A 1 230 ? 26.408 6.343 -52.603 1.00 68.12 230 LYS A CA 1
ATOM 1645 C C . LYS A 1 230 ? 25.664 7.454 -51.866 1.00 68.12 230 LYS A C 1
ATOM 1647 O O . LYS A 1 230 ? 24.442 7.412 -51.772 1.00 68.12 230 LYS A O 1
ATOM 1652 N N . GLY A 1 231 ? 26.395 8.461 -51.391 1.00 62.19 231 GLY A N 1
ATOM 1653 C CA . GLY A 1 231 ? 25.830 9.553 -50.591 1.00 62.19 231 GLY A CA 1
ATOM 1654 C C . GLY A 1 231 ? 24.766 10.411 -51.287 1.00 62.19 231 GLY A C 1
ATOM 1655 O O . GLY A 1 231 ? 24.159 11.236 -50.622 1.00 62.19 231 GLY A O 1
ATOM 1656 N N . ASP A 1 232 ? 24.512 10.238 -52.594 1.00 64.81 232 ASP A N 1
ATOM 1657 C CA . ASP A 1 232 ? 23.405 10.945 -53.254 1.00 64.81 232 ASP A CA 1
ATOM 1658 C C . ASP A 1 232 ? 22.022 10.346 -52.940 1.00 64.81 232 ASP A C 1
ATOM 1660 O O . ASP A 1 232 ? 21.028 11.015 -53.222 1.00 64.81 232 ASP A O 1
ATOM 1664 N N . LEU A 1 233 ? 21.965 9.123 -52.370 1.00 67.31 233 LEU A N 1
ATOM 1665 C CA . LEU A 1 233 ? 20.754 8.351 -52.022 1.00 67.31 233 LEU A CA 1
ATOM 1666 C C . LEU A 1 233 ? 19.606 8.510 -53.037 1.00 67.31 233 LEU A C 1
ATOM 1668 O O . LEU A 1 233 ? 18.421 8.481 -52.692 1.00 67.31 233 LEU A O 1
ATOM 1672 N N . SER A 1 234 ? 19.956 8.710 -54.308 1.00 60.12 234 SER A N 1
ATOM 1673 C CA . SER A 1 234 ? 19.014 9.033 -55.360 1.00 60.12 234 SER A CA 1
ATOM 1674 C C . SER A 1 234 ? 18.458 7.753 -55.967 1.00 60.12 234 SER A C 1
ATOM 1676 O O . SER A 1 234 ? 19.005 6.656 -55.844 1.00 60.12 234 SER A O 1
ATOM 1678 N N . THR A 1 235 ? 17.285 7.894 -56.571 1.00 56.22 235 THR A N 1
ATOM 1679 C CA . THR A 1 235 ? 16.321 6.807 -56.778 1.00 56.22 235 THR A CA 1
ATOM 1680 C C . THR A 1 235 ? 16.809 5.519 -57.461 1.00 56.22 235 THR A C 1
ATOM 1682 O O . THR A 1 235 ? 16.067 4.549 -57.368 1.00 56.22 235 THR A O 1
ATOM 1685 N N . LYS A 1 236 ? 17.959 5.419 -58.151 1.00 58.19 236 LYS A N 1
ATOM 1686 C CA . LYS A 1 236 ? 18.217 4.260 -59.042 1.00 58.19 236 LYS A CA 1
ATOM 1687 C C . LYS A 1 236 ? 19.685 3.974 -59.384 1.00 58.19 236 LYS A C 1
ATOM 1689 O O . LYS A 1 236 ? 20.038 4.096 -60.554 1.00 58.19 236 LYS A O 1
ATOM 1694 N N . ASP A 1 237 ? 20.520 3.529 -58.444 1.00 55.12 237 ASP A N 1
ATOM 1695 C CA . ASP A 1 237 ? 21.880 3.098 -58.829 1.00 55.12 237 ASP A CA 1
ATOM 1696 C C . ASP A 1 237 ? 22.148 1.581 -58.758 1.00 55.12 237 ASP A C 1
ATOM 1698 O O . ASP A 1 237 ? 23.101 1.157 -59.409 1.00 55.12 237 ASP A O 1
ATOM 1702 N N . GLN A 1 238 ? 21.343 0.718 -58.103 1.00 53.56 238 GLN A N 1
ATOM 1703 C CA . GLN A 1 238 ? 21.635 -0.736 -58.095 1.00 53.56 238 GLN A CA 1
ATOM 1704 C C . GLN A 1 238 ? 20.396 -1.661 -58.028 1.00 53.56 238 GLN A C 1
ATOM 1706 O O . GLN A 1 238 ? 19.889 -1.953 -56.958 1.00 53.56 238 GLN A O 1
ATOM 1711 N N . GLY A 1 239 ? 19.969 -2.183 -59.188 1.00 54.06 239 GLY A N 1
ATOM 1712 C CA . GLY A 1 239 ? 19.283 -3.480 -59.380 1.00 54.06 239 GLY A CA 1
ATOM 1713 C C . GLY A 1 239 ? 18.160 -3.919 -58.415 1.00 54.06 239 GLY A C 1
ATOM 1714 O O . GLY A 1 239 ? 18.421 -4.429 -57.335 1.00 54.06 239 GLY A O 1
ATOM 1715 N N . ASP A 1 240 ? 16.920 -3.842 -58.901 1.00 50.25 240 ASP A N 1
ATOM 1716 C CA . ASP A 1 240 ? 15.727 -4.695 -58.696 1.00 50.25 240 ASP A CA 1
ATOM 1717 C C . ASP A 1 240 ? 15.296 -5.229 -57.304 1.00 50.25 240 ASP A C 1
ATOM 1719 O O . ASP A 1 240 ? 14.313 -5.965 -57.240 1.00 50.25 240 ASP A O 1
ATOM 1723 N N . GLN A 1 241 ? 15.909 -4.841 -56.182 1.00 59.84 241 GLN A N 1
ATOM 1724 C CA . GLN A 1 241 ? 15.382 -5.126 -54.828 1.00 59.84 241 GLN A CA 1
ATOM 1725 C C . GLN A 1 241 ? 15.619 -3.970 -53.835 1.00 59.84 241 GLN A C 1
ATOM 1727 O O . GLN A 1 241 ? 15.924 -4.201 -52.665 1.00 59.84 241 GLN A O 1
ATOM 1732 N N . GLU A 1 242 ? 15.538 -2.718 -54.293 1.00 63.56 242 GLU A N 1
ATOM 1733 C CA . GLU A 1 242 ? 15.639 -1.539 -53.421 1.00 63.56 242 GLU A CA 1
ATOM 1734 C C . GLU A 1 242 ? 14.249 -0.955 -53.113 1.00 63.56 242 GLU A C 1
ATOM 1736 O O . GLU A 1 242 ? 13.398 -0.942 -54.004 1.00 63.56 242 GLU A O 1
ATOM 1741 N N . PRO A 1 243 ? 14.011 -0.450 -51.887 1.00 64.25 243 PRO A N 1
ATOM 1742 C CA . PRO A 1 243 ? 12.781 0.264 -51.559 1.00 64.25 243 PRO A CA 1
ATOM 1743 C C . PRO A 1 243 ? 12.652 1.555 -52.385 1.00 64.25 243 PRO A C 1
ATOM 1745 O O . PRO A 1 243 ? 13.641 2.251 -52.649 1.00 64.25 243 PRO A O 1
ATOM 1748 N N . ASP A 1 244 ? 11.422 1.865 -52.800 1.00 65.12 244 ASP A N 1
ATOM 1749 C CA . ASP A 1 244 ? 11.084 3.095 -53.519 1.00 65.12 244 ASP A CA 1
ATOM 1750 C C . ASP A 1 244 ? 11.318 4.330 -52.627 1.00 65.12 244 ASP A C 1
ATOM 1752 O O . ASP A 1 244 ? 10.978 4.328 -51.447 1.00 65.12 244 ASP A O 1
ATOM 1756 N N . GLY A 1 245 ? 11.882 5.409 -53.182 1.00 68.50 245 GLY A N 1
ATOM 1757 C CA . GLY A 1 245 ? 12.135 6.656 -52.445 1.00 68.50 245 GLY A CA 1
ATOM 1758 C C . GLY A 1 245 ? 13.461 7.332 -52.802 1.00 68.50 245 GLY A C 1
ATOM 1759 O O . GLY A 1 245 ? 14.177 6.894 -53.704 1.00 68.50 245 GLY A O 1
ATOM 1760 N N . ALA A 1 246 ? 13.791 8.420 -52.103 1.00 71.75 246 ALA A N 1
ATOM 1761 C CA . ALA A 1 246 ? 15.068 9.129 -52.214 1.00 71.75 246 ALA A CA 1
ATOM 1762 C C . ALA A 1 246 ? 15.502 9.692 -50.851 1.00 71.75 246 ALA A C 1
ATOM 1764 O O . ALA A 1 246 ? 14.653 9.966 -50.002 1.00 71.75 246 ALA A O 1
ATOM 1765 N N . GLY A 1 247 ? 16.805 9.910 -50.666 1.00 76.75 247 GLY A N 1
ATOM 1766 C CA . GLY A 1 247 ? 17.343 10.550 -49.461 1.00 76.75 247 GLY A CA 1
ATOM 1767 C C . GLY A 1 247 ? 17.184 9.700 -48.196 1.00 76.75 247 GLY A C 1
ATOM 1768 O O . GLY A 1 247 ? 17.208 8.470 -48.271 1.00 76.75 247 GLY A O 1
ATOM 1769 N N . LEU A 1 248 ? 17.015 10.364 -47.046 1.00 79.25 248 LEU A N 1
ATOM 1770 C CA . LEU A 1 248 ? 16.936 9.730 -45.723 1.00 79.25 248 LEU A CA 1
ATOM 1771 C C . LEU A 1 248 ? 15.815 8.683 -45.637 1.00 79.25 248 LEU A C 1
ATOM 1773 O O . LEU A 1 248 ? 16.063 7.564 -45.210 1.00 79.25 248 LEU A O 1
ATOM 1777 N N . ALA A 1 249 ? 14.633 8.974 -46.190 1.00 82.38 249 ALA A N 1
ATOM 1778 C CA . ALA A 1 249 ? 13.505 8.039 -46.194 1.00 82.38 249 ALA A CA 1
ATOM 1779 C C . ALA A 1 249 ? 13.815 6.708 -46.909 1.00 82.38 249 ALA A C 1
ATOM 1781 O O . ALA A 1 249 ? 13.335 5.652 -46.499 1.00 82.38 249 ALA A O 1
ATOM 1782 N N . LYS A 1 250 ? 14.641 6.733 -47.969 1.00 79.81 250 LYS A N 1
ATOM 1783 C CA . LYS A 1 250 ? 15.095 5.501 -48.637 1.00 79.81 250 LYS A CA 1
ATOM 1784 C C . LYS A 1 250 ? 16.076 4.725 -47.757 1.00 79.81 250 LYS A C 1
ATOM 1786 O O . LYS A 1 250 ? 16.053 3.497 -47.772 1.00 79.81 250 LYS A O 1
ATOM 1791 N N . ALA A 1 251 ? 16.936 5.425 -47.021 1.00 80.31 251 ALA A N 1
ATOM 1792 C CA . ALA A 1 251 ? 17.879 4.805 -46.098 1.00 80.31 251 ALA A CA 1
ATOM 1793 C C . ALA A 1 251 ? 17.152 4.161 -44.902 1.00 80.31 251 ALA A C 1
ATOM 1795 O O . ALA A 1 251 ? 17.448 3.013 -44.574 1.00 80.31 251 ALA A O 1
ATOM 1796 N N . ASP A 1 252 ? 16.146 4.832 -44.336 1.00 85.69 252 ASP A N 1
ATOM 1797 C CA . ASP A 1 252 ? 15.306 4.298 -43.255 1.00 85.69 252 ASP A CA 1
ATOM 1798 C C . ASP A 1 252 ? 14.532 3.056 -43.700 1.00 85.69 252 ASP A C 1
ATOM 1800 O O . ASP A 1 252 ? 14.634 2.005 -43.073 1.00 85.69 252 ASP A O 1
ATOM 1804 N N . ALA A 1 253 ? 13.844 3.126 -44.847 1.00 85.38 253 ALA A N 1
ATOM 1805 C CA . ALA A 1 253 ? 13.130 1.978 -45.411 1.00 85.38 253 ALA A CA 1
ATOM 1806 C C . ALA A 1 253 ? 14.059 0.778 -45.654 1.00 85.38 253 ALA A C 1
ATOM 1808 O O . ALA A 1 253 ? 13.644 -0.379 -45.574 1.00 85.38 253 ALA A O 1
ATOM 1809 N N . TRP A 1 254 ? 15.329 1.047 -45.954 1.00 83.12 254 TRP A N 1
ATOM 1810 C CA . TRP A 1 254 ? 16.319 0.005 -46.147 1.00 83.12 254 TRP A CA 1
ATOM 1811 C C . TRP A 1 254 ? 16.779 -0.624 -44.827 1.00 83.12 254 TRP A C 1
ATOM 1813 O O . TRP A 1 254 ? 16.886 -1.848 -44.747 1.00 83.12 254 TRP A O 1
ATOM 1823 N N . CYS A 1 255 ? 16.995 0.182 -43.787 1.00 86.06 255 CYS A N 1
ATOM 1824 C CA . CYS A 1 255 ? 17.266 -0.311 -42.439 1.00 86.06 255 CYS A CA 1
ATOM 1825 C C . CYS A 1 255 ? 16.106 -1.150 -41.889 1.00 86.06 255 CYS A C 1
ATOM 1827 O O . CYS A 1 255 ? 16.340 -2.269 -41.430 1.00 86.06 255 CYS A O 1
ATOM 1829 N N . GLN A 1 256 ? 14.868 -0.678 -42.043 1.00 87.94 256 GLN A N 1
ATOM 1830 C CA . GLN A 1 256 ? 13.670 -1.425 -41.663 1.00 87.94 256 GLN A CA 1
ATOM 1831 C C . GLN A 1 256 ? 13.589 -2.778 -42.384 1.00 87.94 256 GLN A C 1
ATOM 1833 O O . GLN A 1 256 ? 13.445 -3.823 -41.751 1.00 87.94 256 GLN A O 1
ATOM 1838 N N . ALA A 1 257 ? 13.775 -2.789 -43.708 1.00 86.69 257 ALA A N 1
ATOM 1839 C CA . ALA A 1 257 ? 13.723 -4.024 -44.486 1.00 86.69 257 ALA A CA 1
ATOM 1840 C C . ALA A 1 257 ? 14.787 -5.047 -44.050 1.00 86.69 257 ALA A C 1
ATOM 1842 O O . ALA A 1 257 ? 14.560 -6.252 -44.135 1.00 86.69 257 ALA A O 1
ATOM 1843 N N . LEU A 1 258 ? 15.964 -4.610 -43.599 1.00 86.88 258 LEU A N 1
ATOM 1844 C CA . LEU A 1 258 ? 16.999 -5.529 -43.121 1.00 86.88 258 LEU A CA 1
ATOM 1845 C C . LEU A 1 258 ? 16.712 -6.087 -41.738 1.00 86.88 258 LEU A C 1
ATOM 1847 O O . LEU A 1 2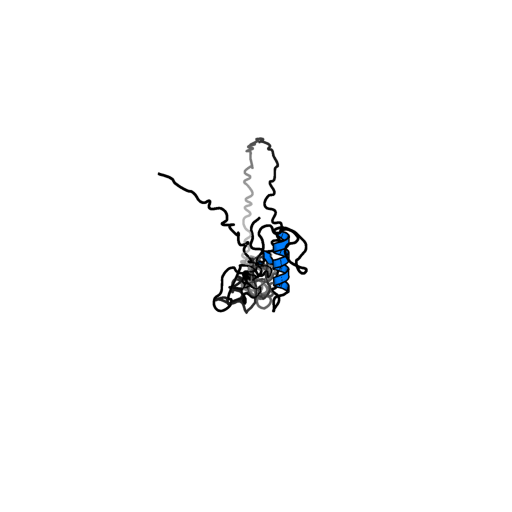58 ? 17.001 -7.260 -41.510 1.00 86.88 258 LEU A O 1
ATOM 1851 N N . ALA A 1 259 ? 16.153 -5.269 -40.850 1.00 85.00 259 ALA A N 1
ATOM 1852 C CA . ALA A 1 259 ? 15.709 -5.707 -39.536 1.00 85.00 259 ALA A CA 1
ATOM 1853 C C . ALA A 1 259 ? 14.651 -6.816 -39.657 1.00 85.00 259 ALA A C 1
ATOM 1855 O O . ALA A 1 259 ? 14.798 -7.883 -39.059 1.00 85.00 259 ALA A O 1
ATOM 1856 N N . GLU A 1 260 ? 13.663 -6.625 -40.535 1.00 87.69 260 GLU A N 1
ATOM 1857 C CA . GLU A 1 260 ? 12.600 -7.605 -40.805 1.00 87.69 260 GLU A CA 1
ATOM 1858 C C . GLU A 1 260 ? 13.114 -8.905 -41.444 1.00 87.69 260 GLU A C 1
ATOM 1860 O O . GLU A 1 260 ? 12.574 -9.982 -41.193 1.00 87.69 260 GLU A O 1
ATOM 1865 N N . ASN A 1 261 ? 14.161 -8.820 -42.272 1.00 86.75 261 ASN A N 1
ATOM 1866 C CA . ASN A 1 261 ? 14.750 -9.975 -42.960 1.00 86.75 261 ASN A CA 1
ATOM 1867 C C . ASN A 1 261 ? 15.926 -10.620 -42.199 1.00 86.75 261 ASN A C 1
ATOM 1869 O O . ASN A 1 261 ? 16.545 -11.558 -42.716 1.00 86.75 261 ASN A O 1
ATOM 1873 N N . ALA A 1 262 ? 16.262 -10.138 -40.999 1.00 83.44 262 ALA A N 1
ATOM 1874 C CA . ALA A 1 262 ? 17.248 -10.779 -40.137 1.00 83.44 262 ALA A CA 1
ATOM 1875 C C . ALA A 1 262 ? 16.744 -12.155 -39.654 1.00 83.44 262 ALA A C 1
ATOM 1877 O O . ALA A 1 262 ? 15.553 -12.462 -39.700 1.00 83.44 262 ALA A O 1
ATOM 1878 N N . VAL A 1 263 ? 17.659 -13.023 -39.210 1.00 81.19 263 VAL A N 1
ATOM 1879 C CA . VAL A 1 263 ? 17.306 -14.344 -38.667 1.00 81.19 263 VAL A CA 1
ATOM 1880 C C . VAL A 1 263 ? 17.953 -14.514 -37.286 1.00 81.19 263 VAL A C 1
ATOM 1882 O O . VAL A 1 263 ? 19.161 -14.758 -37.232 1.00 81.19 263 VAL A O 1
ATOM 1885 N N . PRO A 1 264 ? 17.176 -14.433 -36.185 1.00 79.69 264 PRO A N 1
ATOM 1886 C CA . PRO A 1 264 ? 15.751 -14.066 -36.140 1.00 79.69 264 PRO A CA 1
ATOM 1887 C C . PRO A 1 264 ? 15.509 -12.604 -36.560 1.00 79.69 264 PRO A C 1
ATOM 1889 O O . PRO A 1 264 ? 16.438 -11.798 -36.543 1.00 79.69 264 PRO A O 1
ATOM 1892 N N . ALA A 1 265 ? 14.274 -12.285 -36.963 1.00 79.00 265 ALA A N 1
ATOM 1893 C CA . ALA A 1 265 ? 13.886 -10.916 -37.303 1.00 79.00 265 ALA A CA 1
ATOM 1894 C C . ALA A 1 265 ? 14.048 -10.013 -36.075 1.00 79.00 265 ALA A C 1
ATOM 1896 O O . ALA A 1 265 ? 13.758 -10.438 -34.953 1.00 79.00 265 ALA A O 1
ATOM 1897 N N . LEU A 1 266 ? 14.522 -8.790 -36.292 1.00 80.31 266 LEU A N 1
ATOM 1898 C CA . LEU A 1 266 ? 14.706 -7.822 -35.220 1.00 80.31 266 LEU A CA 1
ATOM 1899 C C . LEU A 1 266 ? 13.370 -7.113 -34.938 1.00 80.31 266 LEU A C 1
ATOM 1901 O O . LEU A 1 266 ? 12.776 -6.587 -35.881 1.00 80.31 266 LEU A O 1
ATOM 1905 N N . PRO A 1 267 ? 12.880 -7.104 -33.686 1.00 75.19 267 PRO A N 1
ATOM 1906 C CA . PRO A 1 267 ? 11.668 -6.376 -33.326 1.00 75.19 267 PRO A CA 1
ATOM 1907 C C . PRO A 1 267 ? 11.920 -4.861 -33.323 1.00 75.19 267 PRO A C 1
ATOM 1909 O O . PRO A 1 267 ? 13.032 -4.415 -33.035 1.00 75.19 267 PRO A O 1
ATOM 1912 N N . GLY A 1 268 ? 10.876 -4.085 -33.625 1.00 77.19 268 GLY A N 1
ATOM 1913 C CA . GLY A 1 268 ? 10.897 -2.620 -33.593 1.00 77.19 268 GLY A CA 1
ATOM 1914 C C . GLY A 1 268 ? 11.081 -1.943 -34.955 1.00 77.19 268 GLY A C 1
ATOM 1915 O O . GLY A 1 268 ? 11.176 -2.589 -36.005 1.00 77.19 268 GLY A O 1
ATOM 1916 N N . THR A 1 269 ? 11.103 -0.612 -34.921 1.00 84.50 269 THR A N 1
ATOM 1917 C CA . THR A 1 269 ? 11.335 0.250 -36.087 1.00 84.50 269 THR A CA 1
ATOM 1918 C C . THR A 1 269 ? 12.824 0.571 -36.181 1.00 84.50 269 THR A C 1
ATOM 1920 O O . THR A 1 269 ? 13.420 0.942 -35.180 1.00 84.50 269 THR A O 1
ATOM 1923 N N . TYR A 1 270 ? 13.443 0.493 -37.361 1.00 85.25 270 TYR A N 1
ATOM 1924 C CA . TYR A 1 270 ? 14.861 0.819 -37.569 1.00 85.25 270 TYR A CA 1
ATOM 1925 C C . TYR A 1 270 ? 15.044 1.949 -38.581 1.00 85.25 270 TYR A C 1
ATOM 1927 O O . TYR A 1 270 ? 14.516 1.902 -39.692 1.00 85.25 270 TYR A O 1
ATOM 1935 N N . LYS A 1 271 ? 15.861 2.939 -38.216 1.00 87.75 271 LYS A N 1
ATOM 1936 C CA . LYS A 1 271 ? 16.232 4.093 -39.045 1.00 87.75 271 LYS A CA 1
ATOM 1937 C C . LYS A 1 271 ? 17.719 4.072 -39.390 1.00 87.75 271 LYS A C 1
ATOM 1939 O O . LYS A 1 271 ? 18.530 3.406 -38.739 1.00 87.75 271 LYS A O 1
ATOM 1944 N N . ALA A 1 272 ? 18.084 4.772 -40.456 1.00 86.88 272 ALA A N 1
ATOM 1945 C CA . ALA A 1 272 ? 19.471 4.922 -40.865 1.00 86.88 272 ALA A CA 1
ATOM 1946 C C . ALA A 1 272 ? 20.181 5.923 -39.955 1.00 86.88 272 ALA A C 1
ATOM 1948 O O . ALA A 1 272 ? 19.700 7.033 -39.754 1.00 86.88 272 ALA A O 1
ATOM 1949 N N . TRP A 1 273 ? 21.359 5.561 -39.442 1.00 85.50 273 TRP A N 1
ATOM 1950 C CA . TRP A 1 273 ? 22.168 6.434 -38.589 1.00 85.50 273 TRP A CA 1
ATOM 1951 C C . TRP A 1 273 ? 22.887 7.507 -39.424 1.00 85.50 273 TRP A C 1
ATOM 1953 O O . TRP A 1 273 ? 24.110 7.503 -39.601 1.00 85.50 273 TRP A O 1
ATOM 1963 N N . LEU A 1 274 ? 22.094 8.423 -39.970 1.00 80.62 274 LEU A N 1
ATOM 1964 C CA . LEU A 1 274 ? 22.490 9.567 -40.778 1.00 80.62 274 LEU A CA 1
ATOM 1965 C C . LEU A 1 274 ? 21.742 10.789 -40.234 1.00 80.62 274 LEU A C 1
ATOM 1967 O O . LEU A 1 274 ? 20.550 10.689 -39.961 1.00 80.62 274 LEU A O 1
ATOM 1971 N N . SER A 1 275 ? 22.420 11.930 -40.074 1.00 69.69 275 SER A N 1
ATOM 1972 C CA . SER A 1 275 ? 21.694 13.197 -39.913 1.00 69.69 275 SER A CA 1
ATOM 1973 C C . SER A 1 275 ? 21.298 13.722 -41.289 1.00 69.69 275 SER A C 1
ATOM 1975 O O . SER A 1 275 ? 22.007 13.480 -42.275 1.00 69.69 275 SER A O 1
ATOM 1977 N N . ASP A 1 276 ? 20.180 14.435 -41.342 1.00 63.31 276 ASP A N 1
ATOM 1978 C CA . ASP A 1 276 ? 19.850 15.335 -42.443 1.00 63.31 276 ASP A CA 1
ATOM 1979 C C . ASP A 1 276 ? 20.694 16.625 -42.414 1.00 63.31 276 ASP A C 1
ATOM 1981 O O . ASP A 1 276 ? 21.400 16.878 -41.402 1.00 63.31 276 ASP A O 1
#

Secondary structure (DSSP, 8-state):
-------------------EEEE----TT------------------------------------------------PPS-TTSS---TT-S---SS--TTSSEETTTEE--TTSS---BTTBS---GGGTTSTTSB-TTSSSB-S-TTSSS--TTTT-S---GGG-BSSPPTT-BBTTS-B-S-TTSSS--BTTBS---SS--TT-SS--TTSS-------EE-SPPPPTT--S-SS-S-PPS--SHHHHHHHHHHHHHTSSSPPPS-EEES---

Sequence (276 aa):
MSQNYMPLWGLTLVALASNACYPSLDADTASTYDSDTESTSTTDPTDATSATEIATTGTTETAGSDTGTASSSTDTRPGPACGNGVVEGREACDDGNDDNTDECVEECVDAKCGDGFTQAGVEECDDGAENGDYDKCASDCSGPGPRCGDGEMQTIEDEECDNGVDNQDPVSYGGCSKDCKQGPRCGDGEVQVEEEICDDGDLLGDDYDCSEDCKDVNPGLVFVTSKTFKGDLSTKDQGDQEPDGAGLAKADAWCQALAENAVPALPGTYKAWLSD

=== Feature glossary ===
The record interleaves many kinds of information about one protein. Here is each kind framed as the question it answers.

Q: What does the local fold look like, residue by residue?
A: The Foldseek 3Di string encodes local tertiary geometry as a 20-letter alphabet — one character per residue — derived from the relative positions of nearby Cα atoms. Unlike the amino-acid sequence, 3Di is a direct function of the 3D structure, so two proteins with the same fold have similar 3Di strings even at low sequence identity.

Q: Which residues are in helices, strands, or loops?
A: The SS8 string is DSSP's per-residue secondary-structure call. α-helix (H) means an i→i+4 H-bond ladder; β-strand (E) means the residue participates in a β-sheet; 3₁₀ (G) and π (I) are tighter and wider helices; T/S are turns/bends; '-' is loop.

Q: How big and how compact is the whole molecule?
A: Radius of gyration (Rg) is the root-mean-square distance of Cα atoms from their centroid — a single number for overall size and compactness. A globular domain of N residues has Rg ≈ 2.2·N^0.38 Å; an extended or disordered chain has a much larger Rg. The Cα contact count is the number of residue pairs whose Cα atoms are within 8 Å and are more than four positions apart in sequence — a standard proxy for tertiary packing density. The bounding box is the smallest axis-aligned box enclosing all Cα atoms.

Q: Where is each backbone atom in 3D?
A: Structure coordinates are given as an mmCIF _atom_site loop: one row per atom with element, residue name, chain id, sequence number, and x/y/z position in Å. Only the four main-chain atoms per residue are included here; side chains are omitted to keep the record compact.

Q: What is the amino-acid chain?
A: Primary structure: the covalent order of the twenty standard amino acids along the backbone. Two proteins with the same sequence will (almost always) fold to the same structure; two with 30% identity often share a fold but not the details.

Q: What if only a Cα trace is available?
A: Three-state secondary structure (P-SEA) collapses the eight DSSP classes into helix (a), strand (b), and coil (c). P-SEA assigns these from Cα geometry alone — distances and angles — without requiring backbone oxygens, so it works on any Cα trace.

Q: What family and function is it annotated with?
A: Data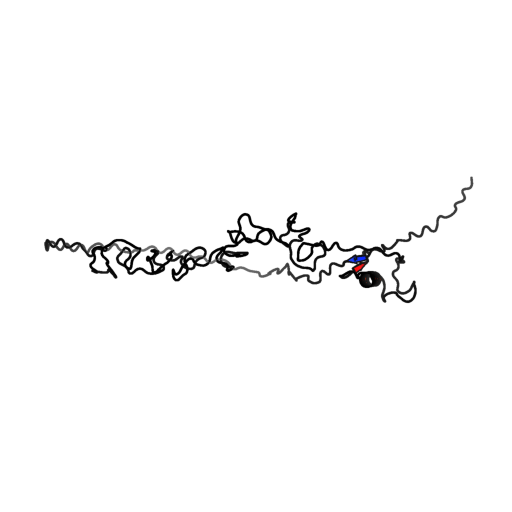base cross-references. InterPro integrates a dozen domain/family signature databases into unified entries with residue-range hits. GO terms attach function/process/location labels with evidence codes. CATH codes position the fold in a four-level structural taxonomy. Organism is the NCBI-taxonomy species name.

Q: How confident is the AlphaFold model at each residue?
A: pLDDT is the predicted lDDT-Cα score: AlphaFold's confidence that the local environment of each residue (all inter-atomic distances within 15 Å) is correctly placed. It is a per-residue number between 0 and 100, with higher meaning more reliable.

Q: How mobile is each atom in the crystal?
A: B-factor (Debye–Waller factor) reflects atomic displacement in the crystal lattice. It is an experimental observable (units Å²), not a prediction; low values mean the atom is pinned down, high values mean it moves or is heterogeneous across the crystal.

Q: Which residues are buried vs exposed?
A: SASA measures how much of the protein is reachable by solvent. It is computed by rolling a water-sized probe over the atomic surface and summing the exposed area (Å²). Per-residue SASA distinguishes core (buried, low SASA) from surface (exposed, high SASA) residues; total SASA is a whole-molecule size measure.

Q: What do the diagnostic plots show?
A: Plot images: a contact map (which residues are close in 3D, as an N×N binary image), a Ramachandran scatter (backbone torsion angles, revealing secondary-structure composition at a glance), and — for AlphaFold structures — a PAE heatmap (pairwise prediction confidence).

Q: What known structures does this most resemble?
A: The Foldseek neighbor list gives the closest experimentally determined structures in the PDB, ranked by structural alignment. TM-score near 1 means near-identical fold; near 0.3 means only rough topology match. This is how one finds what a novel AlphaFold prediction most resembles in the solved-structure universe.

Q: Are the domains correctly placed relative to each other?
A: Predicted aligned error is AlphaFold's pairwise confidence. Unlike pLDDT (per-residue), PAE is per-residue-pair and captures whether two parts of the structure are correctly placed relative to each other. Units are ångströms of expected positional error.

Q: What do the rendered images show?
A: Structure images are PyMOL renders from six orthogonal camera directions. Cartoon representation draws helices as coils and strands as arrows; sticks shows the backbone as bonds; surface shows the solvent-excluded envelope. Rainbow coloring maps sequence position to hue (blue→red, N→C); chain coloring assigns a distinct color per polypeptide.

Q: What are the backbone torsion angles?
A: φ (phi) and ψ (psi) are the two rotatable backbone dihedrals per residue: φ is the C(i-1)–N–Cα–C torsion, ψ is the N–Cα–C–N(i+1) torsion, both in degrees on (−180°, 180°]. α-helical residues cluster near (−60°, −45°); β-strand residues near (−120°, +130°). A Ramachandran plot is simply a scatter of (φ, ψ) for every residue.